Protein AF-0000000066665204 (afdb_homodimer)

Nearest PDB structures (foldseek):
  3i0y-assembly1_B  TM=7.861E-01  e=2.757E-07  Xanthomonas campestris pv. campestris
  3f7x-assembly1_A-2  TM=7.091E-01  e=5.566E-07  Pseudomonas putida KT2440
  3f8h-assembly1_B  TM=7.539E-01  e=1.866E-05  Ruegeria sp. TM1040
  3ef8-assembly1_A  TM=5.534E-01  e=2.409E-05  Novosphingobium aromaticivorans DSM 12444
  5kvb-assembly1_A  TM=6.487E-01  e=7.108E-04  Novosphingobium barchaimii LL02

Solvent-accessible surface area (backbone atoms only — not comparable to full-atom values): 15604 Å² total; per-residue (Å²): 128,83,74,77,71,82,86,66,73,70,50,72,66,54,52,48,52,52,51,47,40,41,72,53,72,50,63,88,56,38,71,73,43,30,28,76,78,16,42,35,45,37,86,40,92,85,67,42,67,26,70,74,34,48,18,38,67,39,43,51,53,51,50,50,57,62,48,64,37,29,78,38,64,44,67,44,82,72,43,70,80,44,46,45,98,44,36,43,30,38,28,34,39,36,41,33,26,32,53,42,86,52,84,66,45,67,48,58,60,66,40,76,47,65,41,42,31,38,40,41,32,34,48,54,95,75,13,40,32,32,38,38,48,24,34,37,52,45,55,46,34,42,70,30,41,22,69,74,128,83,74,77,71,82,87,66,72,70,49,71,65,54,51,48,52,51,52,47,39,41,73,54,72,50,62,88,56,40,70,74,43,30,28,77,77,17,42,36,44,37,84,40,91,85,68,42,68,25,71,76,33,48,18,38,67,39,44,50,52,51,48,49,57,62,48,64,37,29,78,39,65,45,68,44,82,73,44,70,78,44,46,45,96,45,36,43,29,37,29,35,38,37,42,33,26,33,51,41,85,54,85,65,45,66,49,57,59,66,40,75,48,67,42,42,29,38,39,42,31,34,48,53,94,75,13,39,34,35,38,39,46,24,35,36,52,45,55,46,33,44,70,31,40,20,68,74

Structure (mmCIF, N/CA/C/O backbone):
data_AF-0000000066665204-model_v1
#
loop_
_entity.id
_entity.type
_entity.pdbx_description
1 polymer 'Ester cyclase'
#
loop_
_atom_site.group_PDB
_atom_site.id
_atom_site.type_symbol
_atom_site.label_atom_id
_atom_site.label_alt_id
_atom_site.label_comp_id
_atom_site.label_asym_id
_atom_site.label_entity_id
_atom_site.label_seq_id
_atom_site.pdbx_PDB_ins_code
_atom_site.Cartn_x
_atom_site.Cartn_y
_atom_site.Cartn_z
_atom_site.occupancy
_atom_site.B_iso_or_equiv
_atom_site.auth_seq_id
_atom_site.auth_comp_id
_atom_site.auth_asym_id
_atom_site.auth_atom_id
_atom_site.pdbx_PDB_model_num
ATOM 1 N N . MET A 1 1 ? 39.281 -24.844 -18.891 1 35.19 1 MET A N 1
ATOM 2 C CA . MET A 1 1 ? 38.219 -24.969 -17.891 1 35.19 1 MET A CA 1
ATOM 3 C C . MET A 1 1 ? 37.594 -23.625 -17.594 1 35.19 1 MET A C 1
ATOM 5 O O . MET A 1 1 ? 38.25 -22.672 -17.234 1 35.19 1 MET A O 1
ATOM 9 N N . GLU A 1 2 ? 36.594 -23.141 -18.281 1 38.41 2 GLU A N 1
ATOM 10 C CA . GLU A 1 2 ? 35.969 -21.812 -18.141 1 38.41 2 GLU A CA 1
ATOM 11 C C . GLU A 1 2 ? 35.656 -21.516 -16.688 1 38.41 2 GLU A C 1
ATOM 13 O O . GLU A 1 2 ? 35.094 -22.344 -15.977 1 38.41 2 GLU A O 1
ATOM 18 N N . GLN A 1 3 ? 36.5 -20.859 -15.852 1 39.78 3 GLN A N 1
ATOM 19 C CA . GLN A 1 3 ? 36.219 -20.422 -14.492 1 39.78 3 GLN A CA 1
ATOM 20 C C . GLN A 1 3 ? 34.75 -20.047 -14.344 1 39.78 3 GLN A C 1
ATOM 22 O O . GLN A 1 3 ? 34.188 -19.297 -15.156 1 39.78 3 GLN A O 1
ATOM 27 N N . ARG A 1 4 ? 33.812 -20.984 -13.875 1 42.81 4 ARG A N 1
ATOM 28 C CA . ARG A 1 4 ? 32.469 -20.625 -13.43 1 42.81 4 ARG A CA 1
ATOM 29 C C . ARG A 1 4 ? 32.438 -19.203 -12.891 1 42.81 4 ARG A C 1
ATOM 31 O O . ARG A 1 4 ? 33.219 -18.844 -12.023 1 42.81 4 ARG A O 1
ATOM 38 N N . THR A 1 5 ? 32.281 -18.25 -13.617 1 44.72 5 THR A N 1
ATOM 39 C CA . THR A 1 5 ? 32.062 -16.828 -13.312 1 44.72 5 THR A CA 1
ATOM 40 C C . THR A 1 5 ? 31.5 -16.656 -11.906 1 44.72 5 THR A C 1
ATOM 42 O O . THR A 1 5 ? 30.641 -17.422 -11.484 1 44.72 5 THR A O 1
ATOM 45 N N . LEU A 1 6 ? 32.188 -16.172 -10.82 1 46.16 6 LEU A N 1
ATOM 46 C CA . LEU A 1 6 ? 31.891 -15.758 -9.453 1 46.16 6 LEU A CA 1
ATOM 47 C C . LEU A 1 6 ? 30.391 -15.5 -9.273 1 46.16 6 LEU A C 1
ATOM 49 O O . LEU A 1 6 ? 29.766 -14.828 -10.102 1 46.16 6 LEU A O 1
ATOM 53 N N . ASP A 1 7 ? 29.5 -16.453 -8.75 1 56.38 7 ASP A N 1
ATOM 54 C CA . ASP A 1 7 ? 28.125 -16.594 -8.273 1 56.38 7 ASP A CA 1
ATOM 55 C C . ASP A 1 7 ? 27.609 -15.297 -7.664 1 56.38 7 ASP A C 1
ATOM 57 O O . ASP A 1 7 ? 27.797 -15.055 -6.469 1 56.38 7 ASP A O 1
ATOM 61 N N . THR A 1 8 ? 27.781 -14.07 -8.172 1 75.69 8 THR A N 1
ATOM 62 C CA . THR A 1 8 ? 27.438 -12.742 -7.676 1 75.69 8 THR A CA 1
ATOM 63 C C . THR A 1 8 ? 25.984 -12.688 -7.234 1 75.69 8 THR A C 1
ATOM 65 O O . THR A 1 8 ? 25.109 -13.258 -7.887 1 75.69 8 THR A O 1
ATOM 68 N N . ALA A 1 9 ? 25.828 -12.273 -5.957 1 86.69 9 ALA A N 1
ATOM 69 C CA . ALA A 1 9 ? 24.484 -12.039 -5.426 1 86.69 9 ALA A CA 1
ATOM 70 C C . ALA A 1 9 ? 23.609 -11.312 -6.441 1 86.69 9 ALA A C 1
ATOM 72 O O . ALA A 1 9 ? 24.094 -10.461 -7.191 1 86.69 9 ALA A O 1
ATOM 73 N N . PRO A 1 10 ? 22.438 -11.836 -6.652 1 92.81 10 PRO A N 1
ATOM 74 C CA . PRO A 1 10 ? 21.547 -11.141 -7.582 1 92.81 10 PRO A CA 1
ATOM 75 C C . PRO A 1 10 ? 21.422 -9.648 -7.281 1 92.81 10 PRO A C 1
ATOM 77 O O . PRO A 1 10 ? 21.438 -9.242 -6.117 1 92.81 10 PRO A O 1
ATOM 80 N N . THR A 1 11 ? 21.359 -8.852 -8.32 1 94.94 11 THR A N 1
ATOM 81 C CA . THR A 1 11 ? 21.078 -7.426 -8.188 1 94.94 11 THR A CA 1
ATOM 82 C C . THR A 1 11 ? 19.625 -7.199 -7.762 1 94.94 11 THR A C 1
ATOM 84 O O . THR A 1 11 ? 18.781 -8.094 -7.902 1 94.94 11 THR A O 1
ATOM 87 N N . PRO A 1 12 ? 19.297 -6.043 -7.227 1 95.25 12 PRO A N 1
ATOM 88 C CA . PRO A 1 12 ? 17.906 -5.734 -6.914 1 95.25 12 PRO A CA 1
ATOM 89 C C . PRO A 1 12 ? 16.984 -5.887 -8.117 1 95.25 12 PRO A C 1
ATOM 91 O O . PRO A 1 12 ? 15.852 -6.379 -7.984 1 95.25 12 PRO A O 1
ATOM 94 N N . GLN A 1 13 ? 17.469 -5.48 -9.266 1 97.12 13 GLN A N 1
ATOM 95 C CA . GLN A 1 13 ? 16.641 -5.609 -10.461 1 97.12 13 GLN A CA 1
ATOM 96 C C . GLN A 1 13 ? 16.344 -7.074 -10.773 1 97.12 13 GLN A C 1
ATOM 98 O O . GLN A 1 13 ? 15.234 -7.422 -11.18 1 97.12 13 GLN A O 1
ATOM 103 N N . GLN A 1 14 ? 17.344 -7.891 -10.617 1 96.88 14 GLN A N 1
ATOM 104 C CA . GLN A 1 14 ? 17.141 -9.312 -10.867 1 96.88 14 GLN A CA 1
ATOM 105 C C . GLN A 1 14 ? 16.141 -9.914 -9.883 1 96.88 14 GLN A C 1
ATOM 107 O O . GLN A 1 14 ? 15.32 -10.75 -10.25 1 96.88 14 GLN A O 1
ATOM 112 N N . LEU A 1 15 ? 16.25 -9.531 -8.602 1 97.62 15 LEU A N 1
ATOM 113 C CA . LEU A 1 15 ? 15.289 -9.977 -7.602 1 97.62 15 LEU A CA 1
ATOM 114 C C . LEU A 1 15 ? 13.875 -9.516 -7.965 1 97.62 15 LEU A C 1
ATOM 116 O O . LEU A 1 15 ? 12.922 -10.297 -7.879 1 97.62 15 LEU A O 1
ATOM 120 N N . LEU A 1 16 ? 13.758 -8.266 -8.422 1 98.44 16 LEU A N 1
ATOM 121 C CA . LEU A 1 16 ? 12.461 -7.734 -8.828 1 98.44 16 LEU A CA 1
ATOM 122 C C . LEU A 1 16 ? 11.914 -8.5 -10.031 1 98.44 16 LEU A C 1
ATOM 124 O O . LEU A 1 16 ? 10.727 -8.828 -10.07 1 98.44 16 LEU A O 1
ATOM 128 N N . ASP A 1 17 ? 12.797 -8.75 -10.992 1 98.19 17 ASP A N 1
ATOM 129 C CA . ASP A 1 17 ? 12.367 -9.508 -12.164 1 98.19 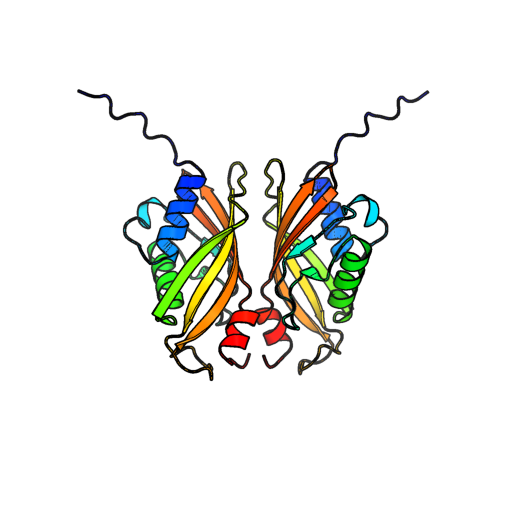17 ASP A CA 1
ATOM 130 C C . ASP A 1 17 ? 11.828 -10.875 -11.766 1 98.19 17 ASP A C 1
ATOM 132 O O . ASP A 1 17 ? 10.805 -11.32 -12.281 1 98.19 17 ASP A O 1
ATOM 136 N N . GLY A 1 18 ? 12.547 -11.547 -10.883 1 98.19 18 GLY A N 1
ATOM 137 C CA . GLY A 1 18 ? 12.07 -12.82 -10.367 1 98.19 18 GLY A CA 1
ATOM 138 C C . GLY A 1 18 ? 10.742 -12.719 -9.648 1 98.19 18 GLY A C 1
ATOM 139 O O . GLY A 1 18 ? 9.867 -13.57 -9.828 1 98.19 18 GLY A O 1
ATOM 140 N N . TRP A 1 19 ? 10.57 -11.711 -8.82 1 98.62 19 TRP A N 1
ATO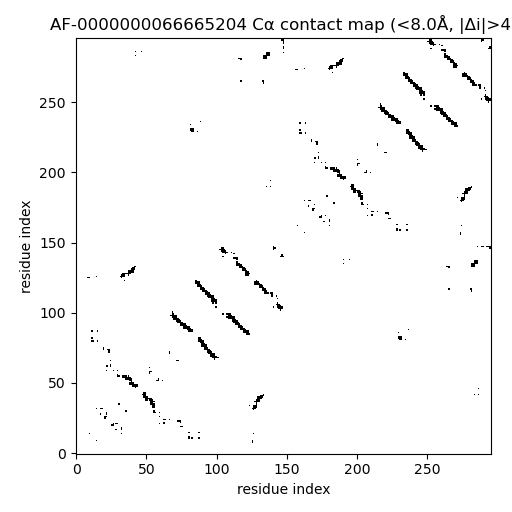M 141 C CA . TRP A 1 19 ? 9.344 -11.469 -8.062 1 98.62 19 TRP A CA 1
ATOM 142 C C . TRP A 1 19 ? 8.156 -11.258 -9 1 98.62 19 TRP A C 1
ATOM 144 O O . TRP A 1 19 ? 7.109 -11.891 -8.836 1 98.62 19 TRP A O 1
ATOM 154 N N . LEU A 1 20 ? 8.32 -10.406 -10.039 1 98.62 20 LEU A N 1
ATOM 155 C CA . LEU A 1 20 ? 7.262 -10.148 -11.008 1 98.62 20 LEU A CA 1
ATOM 156 C C . LEU A 1 20 ? 6.945 -11.398 -11.812 1 98.62 20 LEU A C 1
ATOM 158 O O . LEU A 1 20 ? 5.785 -11.648 -12.148 1 98.62 20 LEU A O 1
ATOM 162 N N . THR A 1 21 ? 7.988 -12.164 -12.133 1 98.38 21 THR A N 1
ATOM 163 C CA . THR A 1 21 ? 7.793 -13.422 -12.844 1 98.38 21 THR A CA 1
ATOM 164 C C . THR A 1 21 ? 6.895 -14.359 -12.047 1 98.38 21 THR A C 1
ATOM 166 O O . THR A 1 21 ? 5.977 -14.969 -12.602 1 98.38 21 THR A O 1
ATOM 169 N N . LEU A 1 22 ? 7.105 -14.445 -10.727 1 98.25 22 LEU A N 1
ATOM 170 C CA . LEU A 1 22 ? 6.262 -15.242 -9.844 1 98.25 22 LEU A CA 1
ATOM 171 C C . LEU A 1 22 ? 4.816 -14.75 -9.883 1 98.25 22 LEU A C 1
ATOM 173 O O . LEU A 1 22 ? 3.895 -15.531 -10.117 1 98.25 22 LEU A O 1
ATOM 177 N N . TRP A 1 23 ? 4.574 -13.477 -9.742 1 98.38 23 TRP A N 1
ATOM 178 C CA . TRP A 1 23 ? 3.236 -12.898 -9.688 1 98.38 23 TRP A CA 1
ATOM 179 C C . TRP A 1 23 ? 2.547 -12.992 -11.047 1 98.38 23 TRP A C 1
ATOM 181 O O . TRP A 1 23 ? 1.317 -12.953 -11.125 1 98.38 23 TRP A O 1
ATOM 191 N N . ASN A 1 24 ? 3.355 -13.133 -12.062 1 98.5 24 ASN A N 1
ATOM 192 C CA . ASN A 1 24 ? 2.771 -13.266 -13.398 1 98.5 24 ASN A CA 1
ATOM 193 C C . ASN A 1 24 ? 2.656 -14.727 -13.82 1 98.5 24 ASN A C 1
ATOM 195 O O . ASN A 1 24 ? 2.467 -15.016 -15 1 98.5 24 ASN A O 1
ATOM 199 N N . GLY A 1 25 ? 2.85 -15.656 -12.891 1 97.56 25 GLY A N 1
ATOM 200 C CA . GLY A 1 25 ? 2.324 -17 -13.062 1 97.56 25 GLY A CA 1
ATOM 201 C C . GLY A 1 25 ? 3.393 -18.016 -13.414 1 97.56 25 GLY A C 1
ATOM 202 O O . GLY A 1 25 ? 3.082 -19.141 -13.805 1 97.56 25 GLY A O 1
ATOM 203 N N . VAL A 1 26 ? 4.652 -17.641 -13.344 1 97.88 26 VAL A N 1
ATOM 204 C CA . VAL A 1 26 ? 5.75 -18.578 -13.57 1 97.88 26 VAL A CA 1
ATOM 205 C C . VAL A 1 26 ? 6.422 -18.922 -12.242 1 97.88 26 VAL A C 1
ATOM 207 O O . VAL A 1 26 ? 7.105 -18.078 -11.648 1 97.88 26 VAL A O 1
ATOM 210 N N . TYR A 1 27 ? 6.309 -20.203 -11.797 1 97.69 27 TYR A N 1
ATOM 211 C CA . TYR A 1 27 ? 6.629 -20.516 -10.406 1 97.69 27 TYR A CA 1
ATOM 212 C C . TYR A 1 27 ? 7.898 -21.359 -10.32 1 97.69 27 TYR A C 1
ATOM 214 O O . TYR A 1 27 ? 8.359 -21.672 -9.219 1 97.69 27 TYR A O 1
ATOM 222 N N . THR A 1 28 ? 8.531 -21.625 -11.414 1 94.75 28 THR A N 1
ATOM 223 C CA . THR A 1 28 ? 9.594 -22.609 -11.523 1 94.75 28 THR A CA 1
ATOM 224 C C . THR A 1 28 ? 10.766 -22.25 -10.617 1 94.75 28 THR A C 1
ATOM 226 O O . THR A 1 28 ? 11.445 -23.125 -10.086 1 94.75 28 THR A O 1
ATOM 229 N N . PHE A 1 29 ? 10.977 -21.016 -10.32 1 93.38 29 PHE A N 1
ATOM 230 C CA . PHE A 1 29 ? 12.172 -20.609 -9.594 1 93.38 29 PHE A CA 1
ATOM 231 C C . PHE A 1 29 ? 11.812 -20.062 -8.219 1 93.38 29 PHE A C 1
ATOM 233 O O . PHE A 1 29 ? 12.609 -19.344 -7.602 1 93.38 29 PHE A O 1
ATOM 240 N N . ALA A 1 30 ? 10.641 -20.391 -7.719 1 97.75 30 ALA A N 1
ATOM 241 C CA . ALA A 1 30 ? 10.188 -19.859 -6.438 1 97.75 30 ALA A CA 1
ATOM 242 C C . ALA A 1 30 ? 11.148 -20.234 -5.316 1 97.75 30 ALA A C 1
ATOM 244 O O . ALA A 1 30 ? 11.492 -19.406 -4.473 1 97.75 30 ALA A O 1
ATOM 245 N N . ASP A 1 31 ? 11.664 -21.453 -5.336 1 96.69 31 ASP A N 1
ATOM 246 C CA . ASP A 1 31 ? 12.531 -21.938 -4.266 1 96.69 31 ASP A CA 1
ATOM 247 C C . ASP A 1 31 ? 13.883 -21.219 -4.293 1 96.69 31 ASP A C 1
ATOM 249 O O . ASP A 1 31 ? 14.547 -21.109 -3.262 1 96.69 31 ASP A O 1
ATOM 253 N N . ASP A 1 32 ? 14.32 -20.766 -5.398 1 96.62 32 ASP A N 1
ATOM 254 C CA . ASP A 1 32 ? 15.578 -20.047 -5.52 1 96.62 32 ASP A CA 1
ATOM 255 C C . ASP A 1 32 ? 15.43 -18.594 -5.07 1 96.62 32 ASP A C 1
ATOM 257 O O . ASP A 1 32 ? 16.406 -17.969 -4.633 1 96.62 32 ASP A O 1
ATOM 261 N N . LEU A 1 33 ? 14.25 -18.078 -5.102 1 98.06 33 LEU A N 1
ATOM 262 C CA . LEU A 1 33 ? 14 -16.672 -4.887 1 98.06 33 LEU A CA 1
ATOM 263 C C . LEU A 1 33 ? 13.523 -16.406 -3.463 1 98.06 33 LEU A C 1
ATOM 265 O O . LEU A 1 33 ? 13.789 -15.344 -2.9 1 98.06 33 LEU A O 1
ATOM 269 N N . ILE A 1 34 ? 12.844 -17.406 -2.881 1 98.38 34 ILE A N 1
ATOM 270 C CA . ILE A 1 34 ? 12.141 -17.219 -1.62 1 98.38 34 ILE A CA 1
ATOM 271 C C . ILE A 1 34 ? 12.82 -18.031 -0.518 1 98.38 34 ILE A C 1
ATOM 273 O O . ILE A 1 34 ? 13.141 -19.203 -0.707 1 98.38 34 ILE A O 1
ATOM 277 N N . ALA A 1 35 ? 13.039 -17.391 0.593 1 98.12 35 ALA A N 1
ATOM 278 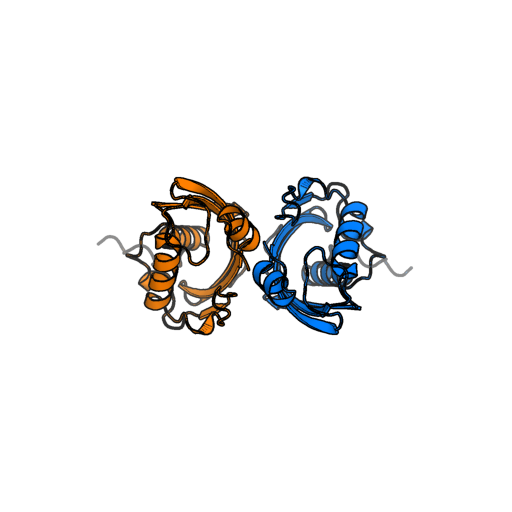C CA . ALA A 1 35 ? 13.641 -18.062 1.746 1 98.12 35 ALA A CA 1
ATOM 279 C C . ALA A 1 35 ? 12.695 -19.094 2.328 1 98.12 35 ALA A C 1
ATOM 281 O O . ALA A 1 35 ? 11.469 -18.922 2.309 1 98.12 35 ALA A O 1
ATOM 282 N N . ALA A 1 36 ? 13.18 -20.078 2.93 1 96.62 36 ALA A N 1
ATOM 283 C CA . ALA A 1 36 ? 12.398 -21.172 3.508 1 96.62 36 ALA A CA 1
ATOM 284 C C . ALA A 1 36 ? 11.547 -20.672 4.676 1 96.62 36 ALA A C 1
ATOM 286 O O . ALA A 1 36 ? 10.453 -21.188 4.914 1 96.62 36 ALA A O 1
ATOM 287 N N . ASP A 1 37 ? 12 -19.656 5.324 1 94.81 37 ASP A N 1
ATOM 288 C CA . ASP A 1 37 ? 11.281 -19.125 6.48 1 94.81 37 ASP A CA 1
ATOM 289 C C . ASP A 1 37 ? 10.523 -17.844 6.117 1 94.81 37 ASP A C 1
ATOM 291 O O . ASP A 1 37 ? 10.242 -17.016 6.984 1 94.81 37 ASP A O 1
ATOM 295 N N . PHE A 1 38 ? 10.273 -17.703 4.895 1 97.19 38 PHE A N 1
ATOM 296 C CA . PHE A 1 38 ? 9.539 -16.578 4.348 1 97.19 38 PHE A CA 1
ATOM 297 C C . PHE A 1 38 ? 8.258 -16.328 5.133 1 97.19 38 PHE A C 1
ATOM 299 O O . PHE A 1 38 ? 7.555 -17.281 5.492 1 97.19 38 PHE A O 1
ATOM 306 N N . ARG A 1 39 ? 7.949 -14.914 5.305 1 95.69 39 ARG A N 1
ATOM 307 C CA . ARG A 1 39 ? 6.727 -14.484 5.973 1 95.69 39 ARG A CA 1
ATOM 308 C C . ARG A 1 39 ? 6.02 -13.398 5.176 1 95.69 39 ARG A C 1
ATOM 310 O O . ARG A 1 39 ? 6.668 -12.516 4.602 1 95.69 39 ARG A O 1
ATOM 317 N N . LEU A 1 40 ? 4.727 -13.469 5.195 1 95.88 40 LEU A N 1
ATOM 318 C CA . LEU A 1 40 ? 3.871 -12.484 4.535 1 95.88 40 LEU A CA 1
ATOM 319 C C . LEU A 1 40 ? 3.113 -11.648 5.562 1 95.88 40 LEU A C 1
ATOM 321 O O . LEU A 1 40 ? 2.604 -12.188 6.551 1 95.88 40 LEU A O 1
ATOM 325 N N . HIS A 1 41 ? 3.098 -10.375 5.391 1 95.31 41 HIS A N 1
ATOM 326 C CA . HIS A 1 41 ? 2.264 -9.422 6.117 1 95.31 41 HIS A CA 1
ATOM 327 C C . HIS A 1 41 ? 1.272 -8.734 5.184 1 95.31 41 HIS A C 1
ATOM 329 O O . HIS A 1 41 ? 1.641 -7.812 4.453 1 95.31 41 HIS A O 1
ATOM 335 N N . ALA A 1 42 ? 0.063 -9.164 5.215 1 93 42 ALA A N 1
ATOM 336 C CA . ALA A 1 42 ? -1.013 -8.641 4.375 1 93 42 ALA A CA 1
ATOM 337 C C . ALA A 1 42 ? -2.352 -8.695 5.105 1 93 42 ALA A C 1
ATOM 339 O O . ALA A 1 42 ? -2.533 -9.492 6.023 1 93 42 ALA A O 1
ATOM 340 N N . ALA A 1 43 ? -3.197 -7.73 4.75 1 87.94 43 ALA A N 1
ATOM 341 C CA . ALA A 1 43 ? -4.594 -7.852 5.156 1 87.94 43 ALA A CA 1
ATOM 342 C C . ALA A 1 43 ? -5.363 -8.766 4.207 1 87.94 43 ALA A C 1
ATOM 344 O O . ALA A 1 43 ? -5.719 -8.359 3.098 1 87.94 43 ALA A O 1
ATOM 345 N N . MET A 1 44 ? -5.664 -9.898 4.707 1 78.94 44 MET A N 1
ATOM 346 C CA . MET A 1 44 ? -6.336 -10.883 3.869 1 78.94 44 MET A CA 1
ATOM 347 C C . MET A 1 44 ? -7.836 -10.625 3.812 1 78.94 44 MET A C 1
ATOM 349 O O . MET A 1 44 ? -8.406 -10.062 4.75 1 78.94 44 MET A O 1
ATOM 353 N N . MET A 1 45 ? -8.406 -11.031 2.742 1 71.75 45 MET A N 1
ATOM 354 C CA . MET A 1 45 ? -9.836 -10.797 2.525 1 71.75 45 MET A CA 1
ATOM 355 C C . MET A 1 45 ? -10.672 -11.531 3.564 1 71.75 45 MET A C 1
ATOM 357 O O . MET A 1 45 ? -11.766 -11.086 3.918 1 71.75 45 MET A O 1
ATOM 361 N N . ASP A 1 46 ? -10.156 -12.539 3.93 1 65.19 46 ASP A N 1
ATOM 362 C CA . ASP A 1 46 ? -10.93 -13.32 4.895 1 65.19 46 ASP A CA 1
ATOM 363 C C . ASP A 1 46 ? -10.633 -12.867 6.324 1 65.19 46 ASP A C 1
ATOM 365 O O . ASP A 1 46 ? -11.07 -13.508 7.285 1 65.19 46 ASP A O 1
ATOM 369 N N . GLY A 1 47 ? -9.883 -11.727 6.398 1 66.56 47 GLY A N 1
ATOM 370 C CA . GLY A 1 47 ? -9.594 -11.133 7.699 1 66.56 47 GLY A CA 1
ATOM 371 C C . GLY A 1 47 ? -8.43 -11.797 8.406 1 66.56 47 GLY A C 1
ATOM 372 O O . GLY A 1 47 ? -8.023 -11.359 9.484 1 66.56 47 GLY A O 1
ATOM 373 N N . SER A 1 48 ? -7.938 -12.789 7.816 1 65.56 48 SER A N 1
ATOM 374 C CA . SER A 1 48 ? -6.82 -13.469 8.461 1 65.56 48 SER A CA 1
ATOM 375 C C . SER A 1 48 ? -5.52 -12.703 8.273 1 65.56 48 SER A C 1
ATOM 377 O O . SER A 1 48 ? -5.43 -11.82 7.41 1 65.56 48 SER A O 1
ATOM 379 N N . ALA A 1 49 ? -4.711 -12.898 9.336 1 65.38 49 ALA A N 1
ATOM 380 C CA . ALA A 1 49 ? -3.357 -12.375 9.188 1 65.38 49 ALA A CA 1
ATOM 381 C C . ALA A 1 49 ? -2.566 -13.172 8.156 1 65.38 49 ALA A C 1
ATOM 383 O O . ALA A 1 49 ? -2.842 -14.352 7.93 1 65.38 49 ALA A O 1
ATOM 384 N N . GLY A 1 50 ? -1.708 -12.469 7.402 1 69.69 50 GLY A N 1
ATOM 385 C CA . GLY A 1 50 ? -0.841 -13.078 6.41 1 69.69 50 GLY A CA 1
ATOM 386 C C . GLY A 1 50 ? 0.048 -14.172 6.98 1 69.69 50 GLY A C 1
ATOM 387 O O . GLY A 1 50 ? 0.75 -14.859 6.238 1 69.69 50 GLY A O 1
ATOM 388 N N . ASP A 1 51 ? -0.021 -14.438 8.242 1 69.12 51 ASP A N 1
ATOM 389 C CA . ASP A 1 51 ? 0.894 -15.352 8.922 1 69.12 51 ASP A CA 1
ATOM 390 C C . ASP A 1 51 ? 0.735 -16.781 8.398 1 69.12 51 ASP A C 1
ATOM 392 O O . ASP A 1 51 ? 1.635 -17.609 8.555 1 69.12 51 ASP A O 1
ATOM 396 N N . ALA A 1 52 ? -0.251 -16.938 7.766 1 73.12 52 ALA A N 1
ATOM 397 C CA . ALA A 1 52 ? -0.477 -18.297 7.273 1 73.12 52 ALA A CA 1
ATOM 398 C C . ALA A 1 52 ? 0.367 -18.578 6.031 1 73.12 52 ALA A C 1
ATOM 400 O O . ALA A 1 52 ? 0.637 -19.734 5.707 1 73.12 52 ALA A O 1
ATOM 401 N N . VAL A 1 53 ? 0.777 -17.625 5.395 1 87.44 53 VAL A N 1
ATOM 402 C CA . VAL A 1 53 ? 1.604 -17.812 4.207 1 87.44 53 VAL A CA 1
ATOM 403 C C . VAL A 1 53 ? 3.076 -17.875 4.609 1 87.44 53 VAL A C 1
ATOM 405 O O . VAL A 1 53 ? 3.709 -16.844 4.836 1 87.44 53 VAL A O 1
ATOM 408 N N . ARG A 1 54 ? 3.535 -19.141 4.684 1 91.69 54 ARG A N 1
ATOM 409 C CA . ARG A 1 54 ? 4.914 -19.359 5.105 1 91.69 54 ARG A CA 1
ATOM 410 C C . ARG A 1 54 ? 5.672 -20.188 4.07 1 91.69 54 ARG A C 1
ATOM 412 O O . ARG A 1 54 ? 5.211 -21.266 3.666 1 91.69 54 ARG A O 1
ATOM 419 N N . GLY A 1 55 ? 6.766 -19.656 3.631 1 95.06 55 GLY A N 1
ATOM 420 C CA . GLY A 1 55 ? 7.629 -20.359 2.699 1 95.06 55 GLY A CA 1
ATOM 421 C C . GLY A 1 55 ? 7.188 -20.219 1.254 1 95.06 55 GLY A C 1
ATOM 422 O O . GLY A 1 55 ? 6.148 -19.625 0.972 1 95.06 55 GLY A O 1
ATOM 423 N N . PRO A 1 56 ? 8.078 -20.797 0.359 1 96.88 56 PRO A N 1
ATOM 424 C CA . PRO A 1 56 ? 7.84 -20.594 -1.072 1 96.88 56 PRO A CA 1
ATOM 425 C C . PRO A 1 56 ? 6.562 -21.266 -1.563 1 96.88 56 PRO A C 1
ATOM 427 O O . PRO A 1 56 ? 5.832 -20.703 -2.375 1 96.88 56 PRO A O 1
ATOM 430 N N . ASP A 1 57 ? 6.258 -22.484 -1.067 1 96 57 ASP A N 1
ATOM 431 C CA . ASP A 1 57 ? 5.086 -23.203 -1.539 1 96 57 ASP A CA 1
ATOM 432 C C . ASP A 1 57 ? 3.799 -22.469 -1.178 1 96 57 ASP A C 1
ATOM 434 O O . ASP A 1 57 ? 2.902 -22.328 -2.012 1 96 57 ASP A O 1
ATOM 438 N N . ALA A 1 58 ? 3.732 -22 0.035 1 95.25 58 ALA A N 1
ATOM 439 C CA . ALA A 1 58 ? 2.543 -21.281 0.485 1 95.25 58 ALA A CA 1
ATOM 440 C C . ALA A 1 58 ? 2.363 -19.984 -0.287 1 95.25 58 ALA A C 1
ATOM 442 O O . ALA A 1 58 ? 1.236 -19.594 -0.598 1 95.25 58 ALA A O 1
ATOM 443 N N . LEU A 1 59 ? 3.48 -19.328 -0.567 1 96.81 59 LEU A N 1
ATOM 444 C CA . LEU A 1 59 ? 3.396 -18.109 -1.366 1 96.81 59 LEU A CA 1
ATOM 445 C C . LEU A 1 59 ? 2.855 -18.406 -2.76 1 96.81 59 LEU A C 1
ATOM 447 O O . LEU A 1 59 ? 1.956 -17.719 -3.244 1 96.81 59 LEU A O 1
ATOM 451 N N . VAL A 1 60 ? 3.369 -19.422 -3.369 1 97 60 VAL A N 1
ATOM 452 C CA . VAL A 1 60 ? 2.943 -19.797 -4.715 1 97 60 VAL A CA 1
ATOM 453 C C . VAL A 1 60 ? 1.452 -20.125 -4.711 1 97 60 VAL A C 1
ATOM 455 O O . VAL A 1 60 ? 0.711 -19.688 -5.59 1 97 60 VAL A O 1
ATOM 458 N N . ASP A 1 61 ? 1.005 -20.859 -3.719 1 95.06 61 ASP A N 1
ATOM 459 C CA . ASP A 1 61 ? -0.411 -21.188 -3.592 1 95.06 61 ASP A CA 1
ATOM 460 C C . ASP A 1 61 ? -1.263 -19.922 -3.482 1 95.06 61 ASP A C 1
ATOM 462 O O . ASP A 1 61 ? -2.326 -19.828 -4.098 1 95.06 61 ASP A O 1
ATOM 466 N N . TRP A 1 62 ? -0.832 -19.016 -2.703 1 93.69 62 TRP A N 1
ATOM 467 C CA . TRP A 1 62 ? -1.564 -17.766 -2.512 1 93.69 62 TRP A CA 1
ATOM 468 C C . TRP A 1 62 ? -1.63 -16.969 -3.809 1 93.69 62 TRP A C 1
ATOM 470 O O . TRP A 1 62 ? -2.697 -16.484 -4.199 1 93.69 62 TRP A O 1
ATOM 480 N N . ILE A 1 63 ? -0.485 -16.859 -4.516 1 96.06 63 ILE A N 1
ATOM 481 C CA . ILE A 1 63 ? -0.44 -16.141 -5.781 1 96.06 63 ILE A CA 1
ATOM 482 C C . ILE A 1 63 ? -1.382 -16.797 -6.785 1 96.06 63 ILE A C 1
ATOM 484 O O . ILE A 1 63 ? -2.143 -16.125 -7.477 1 96.06 63 ILE A O 1
ATOM 488 N N . ASP A 1 64 ? -1.335 -18.062 -6.805 1 94.75 64 ASP A N 1
ATOM 489 C CA . ASP A 1 64 ? -2.184 -18.812 -7.727 1 94.75 64 ASP A CA 1
ATOM 490 C C . ASP A 1 64 ? -3.662 -18.578 -7.426 1 94.75 64 ASP A C 1
ATOM 492 O O . ASP A 1 64 ? -4.465 -18.406 -8.344 1 94.75 64 ASP A O 1
ATOM 496 N N . GLN A 1 65 ? -4.016 -18.578 -6.195 1 91.06 65 GLN A N 1
ATOM 497 C CA . GLN A 1 65 ? -5.395 -18.312 -5.797 1 91.06 65 GLN A CA 1
ATOM 498 C C . GLN A 1 65 ? -5.832 -16.922 -6.234 1 91.06 65 GLN A C 1
ATOM 500 O O . GLN A 1 65 ? -6.957 -16.734 -6.703 1 91.06 65 GLN A O 1
ATOM 505 N N . VAL A 1 66 ? -5.016 -15.961 -6.066 1 91.88 66 VAL A N 1
ATOM 506 C CA . VAL A 1 66 ? -5.316 -14.602 -6.5 1 91.88 66 VAL A CA 1
ATOM 507 C C . VAL A 1 66 ? -5.543 -14.578 -8.008 1 91.88 66 VAL A C 1
ATOM 509 O O . VAL A 1 66 ? -6.523 -14.008 -8.484 1 91.88 66 VAL A O 1
ATOM 512 N N . ARG A 1 67 ? -4.695 -15.227 -8.727 1 95.75 67 ARG A N 1
ATOM 513 C CA . ARG A 1 67 ? -4.723 -15.156 -10.188 1 95.75 67 ARG A CA 1
ATOM 514 C C . ARG A 1 67 ? -5.902 -15.945 -10.75 1 95.75 67 ARG A C 1
ATOM 516 O O . ARG A 1 67 ? -6.391 -15.641 -11.836 1 95.75 67 ARG A O 1
ATOM 523 N N . LEU A 1 68 ? -6.402 -16.922 -10.031 1 94.38 68 LEU A N 1
ATOM 524 C CA . LEU A 1 68 ? -7.473 -17.797 -10.484 1 94.38 68 LEU A CA 1
ATOM 525 C C . LEU A 1 68 ? -8.742 -17 -10.773 1 94.38 68 LEU A C 1
ATOM 527 O O . LEU A 1 68 ? -9.547 -17.406 -11.625 1 94.38 68 LEU A O 1
ATOM 531 N N . ALA A 1 69 ? -8.922 -15.93 -10.148 1 93.94 69 ALA A N 1
ATOM 532 C CA . ALA A 1 69 ? -10.133 -15.125 -10.305 1 93.94 69 ALA A CA 1
ATOM 533 C C . ALA A 1 69 ? -10.109 -14.359 -11.633 1 93.94 69 ALA A C 1
ATOM 535 O O . ALA A 1 69 ? -11.125 -13.797 -12.047 1 93.94 69 ALA A O 1
ATOM 536 N N . PHE A 1 70 ? -9 -14.438 -12.297 1 97.44 70 PHE A N 1
ATOM 537 C CA . PHE A 1 70 ? -8.82 -13.633 -13.5 1 97.44 70 PHE A CA 1
ATOM 538 C C . PHE A 1 70 ? -8.367 -14.492 -14.672 1 97.44 70 PHE A C 1
ATOM 540 O O . PHE A 1 70 ? -7.555 -15.406 -14.5 1 97.44 70 PHE A O 1
ATOM 547 N N . THR A 1 71 ? -8.867 -14.258 -15.859 1 97.06 71 THR A N 1
ATOM 548 C CA . THR A 1 71 ? -8.445 -14.945 -17.078 1 97.06 71 THR A CA 1
ATOM 549 C C . THR A 1 71 ? -7.141 -14.352 -17.609 1 97.06 71 THR A C 1
ATOM 551 O O . THR A 1 71 ? -6.375 -15.039 -18.281 1 97.06 71 THR A O 1
ATOM 554 N N . GLU A 1 72 ? -7.016 -13.102 -17.328 1 96.88 72 GLU A N 1
ATOM 555 C CA . GLU A 1 72 ? -5.781 -12.352 -17.562 1 96.88 72 GLU A CA 1
ATOM 556 C C . GLU A 1 72 ? -5.445 -11.453 -16.375 1 96.88 72 GLU A C 1
ATOM 558 O O . GLU A 1 72 ? -6.332 -10.828 -15.797 1 96.88 72 GLU A O 1
ATOM 563 N N . LEU A 1 73 ? -4.227 -11.508 -16.078 1 98.31 73 LEU A N 1
ATOM 564 C CA . LEU A 1 73 ? -3.73 -10.625 -15.031 1 98.31 73 LEU A CA 1
ATOM 565 C C . LEU A 1 73 ? -2.234 -10.383 -15.195 1 98.31 73 LEU A C 1
ATOM 567 O O . LEU A 1 73 ? -1.44 -11.32 -15.164 1 98.31 73 LEU A O 1
ATOM 571 N N . VAL A 1 74 ? -1.896 -9.133 -15.406 1 98.81 74 VAL A N 1
ATOM 572 C CA . VAL A 1 74 ? -0.494 -8.789 -15.625 1 98.81 74 VAL A CA 1
ATOM 573 C C . VAL A 1 74 ? -0.06 -7.73 -14.617 1 98.81 74 VAL A C 1
ATOM 575 O O . VAL A 1 74 ? -0.679 -6.672 -14.516 1 98.81 74 VAL A O 1
ATOM 578 N N . PHE A 1 75 ? 0.945 -8.039 -13.891 1 98.75 75 PHE A N 1
ATOM 579 C CA . PHE A 1 75 ? 1.578 -7.094 -12.977 1 98.75 75 PHE A CA 1
ATOM 580 C C . PHE A 1 75 ? 2.77 -6.418 -13.648 1 98.75 75 PHE A C 1
ATOM 582 O O . PHE A 1 75 ? 3.605 -7.086 -14.258 1 98.75 75 PHE A O 1
ATOM 589 N N . SER A 1 76 ? 2.865 -5.121 -13.539 1 98.81 76 SER A N 1
ATOM 590 C CA . SER A 1 76 ? 3.994 -4.34 -14.031 1 98.81 76 SER A CA 1
ATOM 591 C C . SER A 1 76 ? 4.418 -3.279 -13.023 1 98.81 76 SER A C 1
ATOM 593 O O . SER A 1 76 ? 3.656 -2.945 -12.109 1 98.81 76 SER A O 1
ATOM 595 N N . VAL A 1 77 ? 5.621 -2.789 -13.188 1 98.81 77 VAL A N 1
ATOM 596 C CA . VAL A 1 77 ? 6.184 -1.831 -12.242 1 98.81 77 VAL A CA 1
ATOM 597 C C . VAL A 1 77 ? 5.691 -0.425 -12.578 1 98.81 77 VAL A C 1
ATOM 599 O O . VAL A 1 77 ? 5.734 -0.004 -13.734 1 98.81 77 VAL A O 1
ATOM 602 N N . GLU A 1 78 ? 5.195 0.261 -11.594 1 98.44 78 GLU A N 1
ATOM 603 C CA . GLU A 1 78 ? 4.887 1.681 -11.742 1 98.44 78 GLU A CA 1
ATOM 604 C C . GLU A 1 78 ? 5.973 2.551 -11.117 1 98.44 78 GLU A C 1
ATOM 606 O O . GLU A 1 78 ? 6.371 3.566 -11.695 1 98.44 78 GLU A O 1
ATOM 611 N N . VAL A 1 79 ? 6.488 2.189 -9.938 1 98.38 79 VAL A N 1
ATOM 612 C CA . VAL A 1 79 ? 7.566 2.896 -9.25 1 98.38 79 VAL A CA 1
ATOM 613 C C . VAL A 1 79 ? 8.57 1.89 -8.688 1 98.38 79 VAL A C 1
ATOM 615 O O . VAL A 1 79 ? 8.18 0.899 -8.062 1 98.38 79 VAL A O 1
ATOM 618 N N . GLY A 1 80 ? 9.836 2.186 -8.805 1 97.31 80 GLY A N 1
ATOM 619 C CA . GLY A 1 80 ? 10.875 1.347 -8.234 1 97.31 80 GLY A CA 1
ATOM 620 C C . GLY A 1 80 ? 11.648 0.564 -9.281 1 97.31 80 GLY A C 1
ATOM 621 O O . GLY A 1 80 ? 11.523 0.83 -10.477 1 97.31 80 GLY A O 1
ATOM 622 N N . PRO A 1 81 ? 12.453 -0.232 -8.812 1 98.19 81 PRO A N 1
ATOM 623 C CA . PRO A 1 81 ? 12.664 -0.623 -7.414 1 98.19 81 PRO A CA 1
ATOM 624 C C . PRO A 1 81 ? 13.375 0.456 -6.602 1 98.19 81 PRO A C 1
ATOM 626 O O . PRO A 1 81 ? 14.242 1.16 -7.125 1 98.19 81 PRO A O 1
ATOM 629 N N . ILE A 1 82 ? 12.891 0.647 -5.387 1 98.62 82 ILE A N 1
ATOM 630 C CA . ILE A 1 82 ? 13.57 1.418 -4.352 1 98.62 82 ILE A CA 1
ATOM 631 C C . ILE A 1 82 ? 14.281 0.473 -3.387 1 98.62 82 ILE A C 1
ATOM 633 O O . ILE A 1 82 ? 13.656 -0.428 -2.818 1 98.62 82 ILE A O 1
ATOM 637 N N . THR A 1 83 ? 15.578 0.64 -3.234 1 97.75 83 THR A N 1
ATOM 638 C CA . THR A 1 83 ? 16.312 -0.375 -2.484 1 97.75 83 THR A CA 1
ATOM 639 C C . THR A 1 83 ? 17.219 0.271 -1.45 1 97.75 83 THR A C 1
ATOM 641 O O . THR A 1 83 ? 17.797 1.331 -1.7 1 97.75 83 THR A O 1
ATOM 644 N N . ASP A 1 84 ? 17.188 -0.257 -0.247 1 96 84 ASP A N 1
ATOM 645 C CA . ASP A 1 84 ? 18.312 -0.067 0.666 1 96 84 ASP A CA 1
ATOM 646 C C . ASP A 1 84 ? 19.109 -1.363 0.846 1 96 84 ASP A C 1
ATOM 648 O O . ASP A 1 84 ? 19.125 -2.215 -0.045 1 96 84 ASP A O 1
ATOM 652 N N . ARG A 1 85 ? 19.891 -1.53 1.852 1 91.44 85 ARG A N 1
ATOM 653 C CA . ARG A 1 85 ? 20.766 -2.68 2.002 1 91.44 85 ARG A CA 1
ATOM 654 C C . ARG A 1 85 ? 19.969 -3.975 2.113 1 91.44 85 ARG A C 1
ATOM 656 O O . ARG A 1 85 ? 20.344 -4.988 1.51 1 91.44 85 ARG A O 1
ATOM 663 N N . ASP A 1 86 ? 18.766 -3.836 2.744 1 96.44 86 ASP A N 1
ATOM 664 C CA . ASP A 1 86 ? 18.109 -5.09 3.086 1 96.44 86 ASP A CA 1
ATOM 665 C C . ASP A 1 86 ? 16.672 -5.113 2.557 1 96.44 86 ASP A C 1
ATOM 667 O O . ASP A 1 86 ? 15.906 -6.031 2.855 1 96.44 86 ASP A O 1
ATOM 671 N N . HIS A 1 87 ? 16.328 -4.109 1.806 1 98.62 87 HIS A N 1
ATOM 672 C CA . HIS A 1 87 ? 14.938 -4.059 1.349 1 98.62 87 HIS A CA 1
ATOM 673 C C . HIS A 1 87 ? 14.859 -3.707 -0.133 1 98.62 87 HIS A C 1
ATOM 675 O O . HIS A 1 87 ? 15.734 -3.02 -0.66 1 98.62 87 HIS A O 1
ATOM 681 N N . LEU A 1 88 ? 13.867 -4.234 -0.755 1 98.69 88 LEU A N 1
ATOM 682 C CA . LEU A 1 88 ? 13.414 -3.873 -2.096 1 98.69 88 LEU A CA 1
ATOM 683 C C . LEU A 1 88 ? 11.938 -3.5 -2.094 1 98.69 88 LEU A C 1
ATOM 685 O O . LEU A 1 88 ? 11.109 -4.242 -1.568 1 98.69 88 LEU A O 1
ATOM 689 N N . VAL A 1 89 ? 11.648 -2.316 -2.582 1 98.94 89 VAL A N 1
ATOM 690 C CA . VAL A 1 89 ? 10.273 -1.825 -2.639 1 98.94 89 VAL A CA 1
ATOM 691 C C . VAL A 1 89 ? 9.859 -1.609 -4.09 1 98.94 89 VAL A C 1
ATOM 693 O O . VAL A 1 89 ? 10.641 -1.093 -4.895 1 98.94 89 VAL A O 1
ATOM 696 N N . VAL A 1 90 ? 8.609 -1.981 -4.402 1 98.88 90 VAL A N 1
ATOM 697 C CA . VAL A 1 90 ? 8.062 -1.752 -5.734 1 98.88 90 VAL A CA 1
ATOM 698 C C . VAL A 1 90 ? 6.586 -1.385 -5.633 1 98.88 90 VAL A C 1
ATOM 700 O O . VAL A 1 90 ? 5.852 -1.96 -4.828 1 98.88 90 VAL A O 1
ATOM 703 N N . ARG A 1 91 ? 6.199 -0.395 -6.367 1 98.88 91 ARG A N 1
ATOM 704 C CA . ARG A 1 91 ? 4.785 -0.178 -6.652 1 98.88 91 ARG A CA 1
ATOM 705 C C . ARG A 1 91 ? 4.406 -0.745 -8.016 1 98.88 91 ARG A C 1
ATOM 707 O O . ARG A 1 91 ? 5.09 -0.491 -9.008 1 98.88 91 ARG A O 1
ATOM 714 N N . TRP A 1 92 ? 3.383 -1.472 -7.996 1 98.75 92 TRP A N 1
ATOM 715 C CA . TRP A 1 92 ? 2.941 -2.152 -9.203 1 98.75 92 TRP A CA 1
ATOM 716 C C . TRP A 1 92 ? 1.525 -1.733 -9.586 1 98.75 92 TRP A C 1
ATOM 718 O O . TRP A 1 92 ? 0.796 -1.175 -8.758 1 98.75 92 TRP A O 1
ATOM 728 N N . VAL A 1 93 ? 1.206 -1.92 -10.812 1 98.44 93 VAL A N 1
ATOM 729 C CA . VAL A 1 93 ? -0.151 -1.871 -11.352 1 98.44 93 VAL A CA 1
ATOM 730 C C . VAL A 1 93 ? -0.535 -3.238 -11.914 1 98.44 93 VAL A C 1
ATOM 732 O O . VAL A 1 93 ? 0.275 -3.896 -12.57 1 98.44 93 VAL A O 1
ATOM 735 N N . ALA A 1 9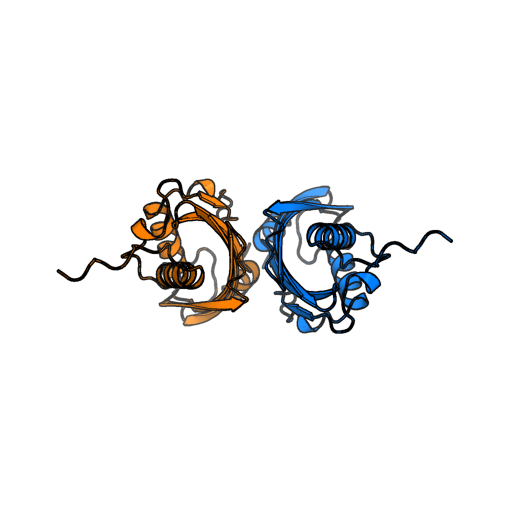4 ? -1.646 -3.701 -11.578 1 98.38 94 ALA A N 1
ATOM 736 C CA . ALA A 1 94 ? -2.217 -4.926 -12.133 1 98.38 94 ALA A CA 1
ATOM 737 C C . ALA A 1 94 ? -3.369 -4.617 -13.078 1 98.38 94 ALA A C 1
ATOM 739 O O . ALA A 1 94 ? -4.25 -3.816 -12.758 1 98.38 94 ALA A O 1
ATOM 740 N N . VAL A 1 95 ? -3.312 -5.16 -14.211 1 98.44 95 VAL A N 1
ATOM 741 C CA . VAL A 1 95 ? -4.363 -5.047 -15.219 1 98.44 95 VAL A CA 1
ATOM 742 C C . VAL A 1 95 ? -4.805 -6.441 -15.664 1 98.44 95 VAL A C 1
ATOM 744 O O . VAL A 1 95 ? -3.967 -7.316 -15.898 1 98.44 95 VAL A O 1
ATOM 747 N N . GLY A 1 96 ? -6.094 -6.598 -15.742 1 98.31 96 GLY A N 1
ATOM 748 C CA . GLY A 1 96 ? -6.555 -7.922 -16.125 1 98.31 96 GLY A CA 1
ATOM 749 C C . GLY A 1 96 ? -8.039 -7.969 -16.453 1 98.31 96 GLY A C 1
ATOM 750 O O . GLY A 1 96 ? -8.648 -6.934 -16.719 1 98.31 96 GLY A O 1
ATOM 751 N N . THR A 1 97 ? -8.492 -9.18 -16.594 1 98.62 97 THR A N 1
ATOM 752 C CA . THR A 1 97 ? -9.891 -9.461 -16.906 1 98.62 97 THR A CA 1
ATOM 753 C C . THR A 1 97 ? -10.469 -10.461 -15.906 1 98.62 97 THR A C 1
ATOM 755 O O . THR A 1 97 ? -9.898 -11.531 -15.68 1 98.62 97 THR A O 1
ATOM 758 N N . TYR A 1 98 ? -11.586 -10.086 -15.398 1 98.12 98 TYR A N 1
ATOM 759 C CA . TYR A 1 98 ? -12.273 -10.922 -14.422 1 98.12 98 TYR A CA 1
ATOM 760 C C . TYR A 1 98 ? -12.82 -12.188 -15.07 1 98.12 98 TYR A C 1
ATOM 762 O O . TYR A 1 98 ? -13.469 -12.117 -16.125 1 98.12 98 TYR A O 1
ATOM 770 N N . GLY A 1 99 ? -12.516 -13.281 -14.414 1 97.69 99 GLY A N 1
ATOM 771 C CA . GLY A 1 99 ? -12.922 -14.555 -14.992 1 97.69 99 GLY A CA 1
ATOM 772 C C . GLY A 1 99 ? -14.188 -15.109 -14.359 1 97.69 99 GLY A C 1
ATOM 773 O O . GLY A 1 99 ? -14.75 -16.094 -14.852 1 97.69 99 GLY A O 1
ATOM 774 N N . GLY A 1 100 ? -14.625 -14.477 -13.195 1 94.38 100 GLY A N 1
ATOM 775 C CA . GLY A 1 100 ? -15.766 -15 -12.461 1 94.38 100 GLY A CA 1
ATOM 776 C C . GLY A 1 100 ? -15.375 -15.75 -11.203 1 94.38 100 GLY A C 1
ATOM 777 O O . GLY A 1 100 ? -14.195 -16 -10.969 1 94.38 100 GLY A O 1
ATOM 778 N N . GLY A 1 101 ? -16.359 -15.891 -10.289 1 91.62 101 GLY A N 1
ATOM 779 C CA . GLY A 1 101 ? -16.172 -16.812 -9.18 1 91.62 101 GLY A CA 1
ATOM 780 C C . GLY A 1 101 ? -15.711 -16.125 -7.906 1 91.62 101 GLY A C 1
ATOM 781 O O . GLY A 1 101 ? -15.602 -16.766 -6.855 1 91.62 101 GLY A O 1
ATOM 782 N N . PHE A 1 102 ? -15.383 -14.852 -7.996 1 90.12 102 PHE A N 1
ATOM 783 C CA . PHE A 1 102 ? -15.023 -14.148 -6.773 1 90.12 102 PHE A CA 1
ATOM 784 C C . PHE A 1 102 ? -16.219 -14.047 -5.836 1 90.12 102 PHE A C 1
ATOM 786 O O . PHE A 1 102 ? -17.297 -13.586 -6.238 1 90.12 102 PHE A O 1
ATOM 793 N N . PRO A 1 103 ? -16.016 -14.469 -4.621 1 86.12 103 PRO A N 1
ATOM 794 C CA . PRO A 1 103 ? -17.156 -14.508 -3.715 1 86.12 103 PRO A CA 1
ATOM 795 C C . PRO A 1 103 ? -17.828 -13.141 -3.568 1 86.12 103 PRO A C 1
ATOM 797 O O . PRO A 1 103 ? -17.156 -12.141 -3.297 1 86.12 103 PRO A O 1
ATOM 800 N N . GLY A 1 104 ? -19.156 -13.102 -3.811 1 88.44 104 GLY A N 1
ATOM 801 C CA . GLY A 1 104 ? -19.938 -11.891 -3.58 1 88.44 104 GLY A CA 1
ATOM 802 C C . GLY A 1 104 ? -19.906 -10.938 -4.758 1 88.44 104 GLY A C 1
ATOM 803 O O . GLY A 1 104 ? -20.594 -9.914 -4.742 1 88.44 104 GLY A O 1
ATOM 804 N N . ALA A 1 105 ? -19.172 -11.297 -5.754 1 93.94 105 ALA A N 1
ATOM 805 C CA . ALA A 1 105 ? -19.078 -10.398 -6.902 1 93.94 105 ALA A CA 1
ATOM 806 C C . ALA A 1 105 ? -20.359 -10.43 -7.734 1 93.94 105 ALA A C 1
ATOM 808 O O . ALA A 1 105 ? -20.938 -11.492 -7.945 1 93.94 105 ALA A O 1
ATOM 809 N N . THR A 1 106 ? -20.734 -9.281 -8.195 1 95.81 106 THR A N 1
ATOM 810 C CA . THR A 1 106 ? -21.906 -9.18 -9.07 1 95.81 106 THR A CA 1
ATOM 811 C C . THR A 1 106 ? -21.484 -8.836 -10.492 1 95.81 106 THR A C 1
ATOM 813 O O . THR A 1 106 ? -22.281 -8.961 -11.43 1 95.81 106 THR A O 1
ATOM 816 N N . ALA A 1 107 ? -20.25 -8.352 -10.664 1 96.94 107 ALA A N 1
ATOM 817 C CA . ALA A 1 107 ? -19.75 -8.055 -12 1 96.94 107 ALA A CA 1
ATOM 818 C C . ALA A 1 107 ? -19.672 -9.32 -12.852 1 96.94 107 ALA A C 1
ATOM 820 O O . ALA A 1 107 ? -19.312 -10.391 -12.352 1 96.94 107 ALA A O 1
ATOM 821 N N . PRO A 1 108 ? -19.969 -9.242 -14.102 1 97.44 108 PRO A N 1
ATOM 822 C CA . PRO A 1 108 ? -19.859 -10.406 -14.977 1 97.44 108 PRO A CA 1
ATOM 823 C C . PRO A 1 108 ? -18.406 -10.742 -15.344 1 97.44 108 PRO A C 1
ATOM 825 O O . PRO A 1 108 ? -17.547 -9.867 -15.312 1 97.44 108 PRO A O 1
ATOM 828 N N . ALA A 1 109 ? -18.266 -12.023 -15.664 1 97.5 109 ALA A N 1
ATOM 829 C CA . ALA A 1 109 ? -17 -12.391 -16.297 1 97.5 109 ALA A CA 1
ATOM 830 C C . ALA A 1 109 ? -16.719 -11.523 -17.516 1 97.5 109 ALA A C 1
ATOM 832 O O . ALA A 1 109 ? -17.656 -11.156 -18.25 1 97.5 109 ALA A O 1
ATOM 833 N N . GLY A 1 110 ? -15.438 -11.219 -17.656 1 98.31 110 GLY A N 1
ATOM 834 C CA . GLY A 1 110 ? -15.07 -10.352 -18.766 1 98.31 110 GLY A CA 1
ATOM 835 C C . GLY A 1 110 ? -14.844 -8.914 -18.344 1 98.31 110 GLY A C 1
ATOM 836 O O . GLY A 1 110 ? -14.336 -8.109 -19.125 1 98.31 110 GLY A O 1
ATOM 837 N N . THR A 1 111 ? -15.203 -8.578 -17.109 1 98.31 111 THR A N 1
ATOM 838 C CA . THR A 1 111 ? -15.008 -7.23 -16.578 1 98.31 111 THR A CA 1
ATOM 839 C C . THR A 1 111 ? -13.523 -6.887 -16.516 1 98.31 111 THR A C 1
ATOM 841 O O . THR A 1 111 ? -12.719 -7.672 -16 1 98.31 111 THR A O 1
ATOM 844 N N . ALA A 1 112 ? -13.141 -5.688 -17.062 1 98.38 112 ALA A N 1
ATOM 845 C CA . ALA A 1 112 ? -11.766 -5.207 -16.969 1 98.38 112 ALA A CA 1
ATOM 846 C C . ALA A 1 112 ? -11.461 -4.715 -15.555 1 98.38 112 ALA A C 1
ATOM 848 O O . ALA A 1 112 ? -12.297 -4.059 -14.93 1 98.38 112 ALA A O 1
ATOM 849 N N . VAL A 1 113 ? -10.289 -5.062 -15.055 1 97.31 113 VAL A N 1
ATOM 850 C CA . VAL A 1 113 ? -9.883 -4.605 -13.727 1 97.31 113 VAL A CA 1
ATOM 851 C C . VAL A 1 113 ? -8.531 -3.9 -13.82 1 97.31 113 VAL A C 1
ATOM 853 O O . VAL A 1 113 ? -7.734 -4.191 -14.711 1 97.31 113 VAL A O 1
ATOM 856 N N . ARG A 1 114 ? -8.273 -2.967 -12.977 1 96.94 114 ARG A N 1
ATOM 857 C CA . ARG A 1 114 ? -7.016 -2.252 -12.781 1 96.94 114 ARG A CA 1
ATOM 858 C C . ARG A 1 114 ? -6.867 -1.801 -11.328 1 96.94 114 ARG A C 1
ATOM 860 O O . ARG A 1 114 ? -7.762 -1.15 -10.781 1 96.94 114 ARG A O 1
ATOM 867 N N . PHE A 1 115 ? -5.848 -2.131 -10.727 1 96 115 PHE A N 1
ATOM 868 C CA . PHE A 1 115 ? -5.582 -1.702 -9.359 1 96 115 PHE A CA 1
ATOM 869 C C . PHE A 1 115 ? -4.086 -1.687 -9.07 1 96 115 PHE A C 1
ATOM 871 O O . PHE A 1 115 ? -3.295 -2.225 -9.852 1 96 115 PHE A O 1
ATOM 878 N N . THR A 1 116 ? -3.67 -1.045 -7.992 1 97.5 116 THR A N 1
ATOM 879 C CA . THR A 1 116 ? -2.254 -0.877 -7.68 1 97.5 116 THR A CA 1
ATOM 880 C C . THR A 1 116 ? -1.945 -1.399 -6.277 1 97.5 116 THR A C 1
ATOM 882 O O . THR A 1 116 ? -2.857 -1.694 -5.504 1 97.5 116 THR A O 1
ATOM 885 N N . GLY A 1 117 ? -0.719 -1.517 -5.965 1 98.25 117 GLY A N 1
ATOM 886 C CA . GLY A 1 117 ? -0.214 -1.886 -4.652 1 98.25 117 GLY A CA 1
ATOM 887 C C . GLY A 1 117 ? 1.266 -1.596 -4.48 1 98.25 117 GLY A C 1
ATOM 888 O O . GLY A 1 117 ? 1.942 -1.208 -5.434 1 98.25 117 GLY A O 1
ATOM 889 N N . ILE A 1 118 ? 1.717 -1.715 -3.297 1 98.88 118 ILE A N 1
ATOM 890 C CA . ILE A 1 118 ? 3.129 -1.562 -2.967 1 98.88 118 ILE A CA 1
ATOM 891 C C . ILE A 1 118 ? 3.607 -2.773 -2.168 1 98.88 118 ILE A C 1
ATOM 893 O O . ILE A 1 118 ? 2.939 -3.203 -1.223 1 98.88 118 ILE A O 1
ATOM 897 N N . ASP A 1 119 ? 4.719 -3.324 -2.59 1 98.88 119 ASP A N 1
ATOM 898 C CA . ASP A 1 119 ? 5.402 -4.41 -1.895 1 98.88 119 ASP A CA 1
ATOM 899 C C . ASP A 1 119 ? 6.66 -3.906 -1.195 1 98.88 119 ASP A C 1
ATOM 901 O O . ASP A 1 119 ? 7.445 -3.156 -1.779 1 98.88 119 ASP A O 1
ATOM 905 N N . ILE A 1 120 ? 6.836 -4.238 0.033 1 98.88 120 ILE A N 1
ATOM 906 C CA . ILE A 1 120 ? 8.125 -4.184 0.711 1 98.88 120 ILE A CA 1
ATOM 907 C C . ILE A 1 120 ? 8.68 -5.598 0.886 1 98.88 120 ILE A C 1
ATOM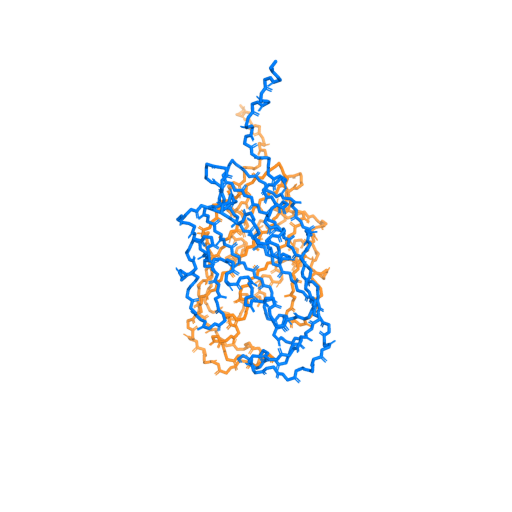 909 O O . ILE A 1 120 ? 8.039 -6.445 1.52 1 98.88 120 ILE A O 1
ATOM 913 N N . LEU A 1 121 ? 9.812 -5.836 0.318 1 98.88 121 LEU A N 1
ATOM 914 C CA . LEU A 1 121 ? 10.477 -7.129 0.408 1 98.88 121 LEU A CA 1
ATOM 915 C C . LEU A 1 121 ? 11.766 -7.023 1.219 1 98.88 121 LEU A C 1
ATOM 917 O O . LEU A 1 121 ? 12.641 -6.215 0.9 1 98.88 121 LEU A O 1
ATOM 921 N N . ARG A 1 122 ? 11.891 -7.762 2.287 1 98.69 122 ARG A N 1
ATOM 922 C CA . ARG A 1 122 ? 13.164 -7.895 2.988 1 98.69 122 ARG A CA 1
ATOM 923 C C . ARG A 1 122 ? 14.016 -9 2.373 1 98.69 122 ARG A C 1
ATOM 925 O O . ARG A 1 122 ? 13.531 -10.102 2.137 1 98.69 122 ARG A O 1
ATOM 932 N N . ILE A 1 123 ? 15.234 -8.664 2.039 1 98.31 123 ILE A N 1
ATOM 933 C CA . ILE A 1 123 ? 16.172 -9.586 1.392 1 98.31 123 ILE A CA 1
ATOM 934 C C . ILE A 1 123 ? 17.172 -10.102 2.414 1 98.31 123 ILE A C 1
ATOM 936 O O . ILE A 1 123 ? 17.766 -9.32 3.164 1 98.31 123 ILE A O 1
ATOM 940 N N . GLU A 1 124 ? 17.328 -11.336 2.555 1 97.25 124 GLU A N 1
ATOM 941 C CA . GLU A 1 124 ? 18.312 -12.016 3.379 1 97.25 124 GLU A CA 1
ATOM 942 C C . GLU A 1 124 ? 18.969 -13.172 2.621 1 97.25 124 GLU A C 1
ATOM 944 O O . GLU A 1 124 ? 18.281 -14.023 2.064 1 97.25 124 GLU A O 1
ATOM 949 N N . ASP A 1 125 ? 20.344 -13.148 2.508 1 95.06 125 ASP A N 1
ATOM 950 C CA . ASP A 1 125 ? 21.109 -14.188 1.812 1 95.06 125 ASP A CA 1
ATOM 951 C C . ASP A 1 125 ? 20.656 -14.32 0.362 1 95.06 125 ASP A C 1
ATOM 953 O O . ASP A 1 125 ? 20.391 -15.43 -0.111 1 95.06 125 ASP A O 1
ATOM 957 N N . ALA A 1 126 ? 20.344 -13.203 -0.194 1 95 126 ALA A N 1
ATOM 958 C CA . ALA A 1 126 ? 20.047 -13.078 -1.618 1 95 126 ALA A CA 1
ATOM 959 C C . ALA A 1 126 ? 18.672 -13.68 -1.946 1 95 126 ALA A C 1
ATOM 961 O O . ALA A 1 126 ? 18.391 -14 -3.104 1 95 126 ALA A O 1
ATOM 962 N N . LYS A 1 127 ? 17.859 -13.883 -0.938 1 97.81 127 LYS A N 1
ATOM 963 C CA . LYS A 1 127 ? 16.484 -14.359 -1.104 1 97.81 127 LYS A CA 1
ATOM 964 C C . LYS A 1 127 ? 15.492 -13.414 -0.435 1 97.81 127 LYS A C 1
ATOM 966 O O . LYS A 1 127 ? 15.867 -12.641 0.455 1 97.81 127 LYS A O 1
ATOM 971 N N . ILE A 1 128 ? 14.258 -13.469 -0.871 1 98.44 128 ILE A N 1
ATOM 972 C CA . ILE A 1 128 ? 13.188 -12.719 -0.217 1 98.44 128 ILE A CA 1
ATOM 973 C C . ILE A 1 128 ? 12.734 -13.461 1.038 1 98.44 128 ILE A C 1
ATOM 975 O O . ILE A 1 128 ? 12.273 -14.602 0.958 1 98.44 128 ILE A O 1
ATOM 979 N N . ALA A 1 129 ? 12.867 -12.797 2.131 1 98.25 129 ALA A N 1
ATOM 980 C CA . ALA A 1 129 ? 12.609 -13.477 3.4 1 98.25 129 ALA A CA 1
ATOM 981 C C . ALA A 1 129 ? 11.312 -12.984 4.027 1 98.25 129 ALA A C 1
ATOM 983 O O . ALA A 1 129 ? 10.703 -13.688 4.84 1 98.25 129 ALA A O 1
ATOM 984 N N . GLU A 1 130 ? 10.922 -11.781 3.721 1 97.94 130 GLU A N 1
ATOM 985 C CA . GLU A 1 130 ? 9.742 -11.156 4.32 1 97.94 130 GLU A CA 1
ATOM 986 C C . GLU A 1 130 ? 9.062 -10.203 3.342 1 97.94 130 GLU A C 1
ATOM 988 O O . GLU A 1 130 ? 9.727 -9.578 2.512 1 97.94 130 GLU A O 1
ATOM 993 N N . TYR A 1 131 ? 7.746 -10.18 3.385 1 97.88 131 TYR A N 1
ATOM 994 C CA . TYR A 1 131 ? 6.934 -9.5 2.387 1 97.88 131 TYR A CA 1
ATOM 995 C C . TYR A 1 131 ? 5.773 -8.758 3.041 1 97.88 131 TYR A C 1
ATOM 997 O O . TYR A 1 131 ? 4.93 -9.367 3.703 1 97.88 131 TYR A O 1
ATOM 1005 N N . TRP A 1 132 ? 5.75 -7.395 3.004 1 97.81 132 TRP A N 1
ATOM 1006 C CA . TRP A 1 132 ? 4.598 -6.562 3.342 1 97.81 132 TRP A CA 1
ATOM 1007 C C . TRP A 1 132 ? 3.914 -6.039 2.082 1 97.81 132 TRP A C 1
ATOM 1009 O O . TRP A 1 132 ? 4.578 -5.543 1.168 1 97.81 132 TRP A O 1
ATOM 1019 N N . VAL A 1 133 ? 2.576 -6.121 2.059 1 97.62 133 VAL A N 1
ATOM 1020 C CA . VAL A 1 133 ? 1.888 -5.602 0.882 1 97.62 133 VAL A CA 1
ATOM 1021 C C . VAL A 1 133 ? 0.631 -4.848 1.31 1 97.62 133 VAL A C 1
ATOM 1023 O O . VAL A 1 133 ? -0.081 -5.277 2.219 1 97.62 133 VAL A O 1
ATOM 1026 N N . ASN A 1 134 ? 0.399 -3.736 0.791 1 97.31 134 ASN A N 1
ATOM 1027 C CA . ASN A 1 134 ? -0.871 -3.02 0.735 1 97.31 134 ASN A CA 1
ATOM 1028 C C . ASN A 1 134 ? -1.307 -2.762 -0.704 1 97.31 134 ASN A C 1
ATOM 1030 O O . ASN A 1 134 ? -0.509 -2.312 -1.527 1 97.31 134 ASN A O 1
ATOM 1034 N N . SER A 1 135 ? -2.521 -3.025 -1.002 1 96.56 135 SER A N 1
ATOM 1035 C CA . SER A 1 135 ? -3.076 -2.822 -2.336 1 96.56 135 SER A CA 1
ATOM 1036 C C . SER A 1 135 ? -4.441 -2.15 -2.271 1 96.56 135 SER A C 1
ATOM 1038 O O . SER A 1 135 ? -5.098 -2.164 -1.227 1 96.56 135 SER A O 1
ATOM 1040 N N . ASP A 1 136 ? -4.848 -1.529 -3.373 1 94.06 136 ASP A N 1
ATOM 1041 C CA . ASP A 1 136 ? -6.152 -0.872 -3.434 1 94.06 136 ASP A CA 1
ATOM 1042 C C . ASP A 1 136 ? -7.27 -1.886 -3.664 1 94.06 136 ASP A C 1
ATOM 1044 O O . ASP A 1 136 ? -8.008 -1.786 -4.645 1 94.06 136 ASP A O 1
ATOM 1048 N N . MET A 1 137 ? -7.438 -2.746 -2.719 1 93 137 MET A N 1
ATOM 1049 C CA . MET A 1 137 ? -8.445 -3.797 -2.828 1 93 137 MET A CA 1
ATOM 1050 C C . MET A 1 137 ? -9.852 -3.199 -2.879 1 93 137 MET A C 1
ATOM 1052 O O . MET A 1 137 ? -10.742 -3.754 -3.521 1 93 137 MET A O 1
ATOM 1056 N N . HIS A 1 138 ? -10.008 -2.072 -2.242 1 91.62 138 HIS A N 1
ATOM 1057 C CA . HIS A 1 138 ? -11.32 -1.435 -2.285 1 91.62 138 HIS A CA 1
ATOM 1058 C C . HIS A 1 138 ? -11.703 -1.062 -3.713 1 91.62 138 HIS A C 1
ATOM 1060 O O . HIS A 1 138 ? -12.883 -1.12 -4.078 1 91.62 138 HIS A O 1
ATOM 1066 N N . VAL A 1 139 ? -10.742 -0.699 -4.527 1 93.19 139 VAL A N 1
ATOM 1067 C CA . VAL A 1 139 ? -10.969 -0.396 -5.938 1 93.19 139 VAL A CA 1
ATOM 1068 C C . VAL A 1 139 ? -11.391 -1.665 -6.676 1 93.19 139 VAL A C 1
ATOM 1070 O O . VAL A 1 139 ? -12.367 -1.657 -7.43 1 93.19 139 VAL A O 1
ATOM 1073 N N . LEU A 1 140 ? -10.617 -2.717 -6.438 1 93.31 140 LEU A N 1
ATOM 1074 C CA . LEU A 1 140 ? -10.93 -3.99 -7.078 1 93.31 140 LEU A CA 1
ATOM 1075 C C . LEU A 1 140 ? -12.32 -4.473 -6.691 1 93.31 140 LEU A C 1
ATOM 1077 O O . LEU A 1 140 ? -13.117 -4.844 -7.555 1 93.31 140 LEU A O 1
ATOM 1081 N N . LEU A 1 141 ? -12.617 -4.438 -5.438 1 92.06 141 LEU A N 1
ATOM 1082 C CA . LEU A 1 141 ? -13.898 -4.922 -4.938 1 92.06 141 LEU A CA 1
ATOM 1083 C C . LEU A 1 141 ? -15.047 -4.082 -5.488 1 92.06 141 LEU A C 1
ATOM 1085 O O . LEU A 1 141 ? -16.094 -4.621 -5.844 1 92.06 141 LEU A O 1
ATOM 1089 N N . ALA A 1 142 ? -14.844 -2.816 -5.562 1 91.62 142 ALA A N 1
ATOM 1090 C CA . ALA A 1 142 ? -15.852 -1.94 -6.148 1 91.62 142 ALA A CA 1
ATOM 1091 C C . ALA A 1 142 ? -16.094 -2.293 -7.613 1 91.62 142 ALA A C 1
ATOM 1093 O O . ALA A 1 142 ? -17.25 -2.375 -8.055 1 91.62 142 ALA A O 1
ATOM 1094 N N . THR A 1 143 ? -15.023 -2.504 -8.359 1 94.19 143 THR A N 1
ATOM 1095 C CA . THR A 1 143 ? -15.109 -2.855 -9.773 1 94.19 143 THR A CA 1
ATOM 1096 C C . THR A 1 143 ? -15.875 -4.168 -9.961 1 94.19 143 THR A C 1
ATOM 1098 O O . THR A 1 143 ? -16.656 -4.312 -10.906 1 94.19 143 THR A O 1
ATOM 1101 N N . LEU A 1 144 ? -15.703 -5.082 -8.977 1 94.38 144 LEU A N 1
ATOM 1102 C CA . LEU A 1 144 ? -16.312 -6.406 -9.078 1 94.38 144 LEU A CA 1
ATOM 1103 C C . LEU A 1 144 ? -17.719 -6.402 -8.484 1 94.38 144 LEU A C 1
ATOM 1105 O O . LEU A 1 144 ? -18.438 -7.395 -8.586 1 94.38 144 LEU A O 1
ATOM 1109 N N . GLY A 1 145 ? -18.094 -5.336 -7.855 1 92.56 145 GLY A N 1
ATOM 1110 C CA . GLY A 1 145 ? -19.406 -5.258 -7.242 1 92.56 145 GLY A CA 1
ATOM 1111 C C . GLY A 1 145 ? -19.547 -6.129 -6.012 1 92.56 145 GLY A C 1
ATOM 1112 O O . GLY A 1 145 ? -20.562 -6.793 -5.828 1 92.56 145 GLY A O 1
ATOM 1113 N N . VAL A 1 146 ? -18.469 -6.203 -5.285 1 88.31 146 VAL A N 1
ATOM 1114 C CA . VAL A 1 146 ? -18.484 -6.98 -4.051 1 88.31 146 VAL A CA 1
ATOM 1115 C C . VAL A 1 146 ? -18.938 -6.094 -2.891 1 88.31 146 VAL A C 1
ATOM 1117 O O . VAL A 1 146 ? -18.469 -4.961 -2.75 1 88.31 146 VAL A O 1
ATOM 1120 N N . ARG A 1 147 ? -19.984 -6.59 -2.16 1 77.31 147 ARG A N 1
ATOM 1121 C CA . ARG A 1 147 ? -20.438 -5.859 -0.979 1 77.31 147 ARG A CA 1
ATOM 1122 C C . ARG A 1 147 ? -19.562 -6.18 0.23 1 77.31 147 ARG A C 1
ATOM 1124 O O . ARG A 1 147 ? -19.25 -7.344 0.485 1 77.31 147 ARG A O 1
ATOM 1131 N N . ILE A 1 148 ? -18.781 -5.207 0.707 1 65.75 148 ILE A N 1
ATOM 1132 C CA . ILE A 1 148 ? -17.969 -5.453 1.895 1 65.75 148 ILE A CA 1
ATOM 1133 C C . ILE A 1 148 ? -18.781 -5.129 3.148 1 65.75 148 ILE A C 1
ATOM 1135 O O . ILE A 1 148 ? -19.625 -4.234 3.131 1 65.75 148 ILE A O 1
ATOM 1139 N N . MET B 1 1 ? 30.297 35.625 17.453 1 35.19 1 MET B N 1
ATOM 1140 C CA . MET B 1 1 ? 29.203 35.406 16.5 1 35.19 1 MET B CA 1
ATOM 1141 C C . MET B 1 1 ? 29.094 33.938 16.125 1 35.19 1 MET B C 1
ATOM 1143 O O . MET B 1 1 ? 30.031 33.344 15.609 1 35.19 1 MET B O 1
ATOM 1147 N N . GLU B 1 2 ? 28.516 33.062 16.844 1 39.09 2 GLU B N 1
ATOM 1148 C CA . GLU B 1 2 ? 28.484 31.609 16.641 1 39.09 2 GLU B CA 1
ATOM 1149 C C . GLU B 1 2 ? 28.047 31.25 15.219 1 39.09 2 GLU B C 1
ATOM 1151 O O . GLU B 1 2 ? 27.125 31.859 14.672 1 39.09 2 GLU B O 1
ATOM 1156 N N . GLN B 1 3 ? 28.969 31 14.211 1 41.59 3 GLN B N 1
ATOM 1157 C CA . GLN B 1 3 ? 28.672 30.531 12.859 1 41.59 3 GLN B CA 1
ATOM 1158 C C . GLN B 1 3 ? 27.422 29.656 12.852 1 41.59 3 GLN B C 1
ATOM 1160 O O . GLN B 1 3 ? 27.297 28.734 13.672 1 41.59 3 GLN B O 1
ATOM 1165 N N . ARG B 1 4 ? 26.188 30.188 12.523 1 43.44 4 ARG B N 1
ATOM 1166 C CA . ARG B 1 4 ? 25.016 29.391 12.203 1 43.44 4 ARG B CA 1
ATOM 1167 C C . ARG B 1 4 ? 25.422 28.047 11.609 1 43.44 4 ARG B C 1
ATOM 1169 O O . ARG B 1 4 ? 26.156 28 10.617 1 43.44 4 ARG B O 1
ATOM 1176 N N . THR B 1 5 ? 25.734 27.078 12.266 1 44.97 5 THR B N 1
ATOM 1177 C CA . THR B 1 5 ? 26 25.688 11.922 1 44.97 5 THR B CA 1
ATOM 1178 C C . THR B 1 5 ? 25.391 25.344 10.57 1 44.97 5 THR B C 1
ATOM 1180 O O . THR B 1 5 ? 24.281 25.75 10.258 1 44.97 5 THR B O 1
ATOM 1183 N N . LEU B 1 6 ? 26.078 25.031 9.414 1 45.91 6 LEU B N 1
ATOM 1184 C CA . LEU B 1 6 ? 25.844 24.547 8.062 1 45.91 6 LEU B CA 1
ATOM 1185 C C . LEU B 1 6 ? 24.484 23.844 7.973 1 45.91 6 LEU B C 1
ATOM 1187 O O . LEU B 1 6 ? 24.141 23.031 8.828 1 45.91 6 LEU B O 1
ATOM 1191 N N . ASP B 1 7 ? 23.328 24.469 7.496 1 56.38 7 ASP B N 1
ATOM 1192 C CA . ASP B 1 7 ? 21.953 24.188 7.086 1 56.38 7 ASP B CA 1
ATOM 1193 C C . ASP B 1 7 ? 21.828 22.781 6.508 1 56.38 7 ASP B C 1
ATOM 1195 O O . ASP B 1 7 ? 22.016 22.578 5.309 1 56.38 7 ASP B O 1
ATOM 1199 N N . THR B 1 8 ? 22.391 21.656 7 1 75.75 8 THR B N 1
ATOM 1200 C CA . THR B 1 8 ? 22.453 20.281 6.52 1 75.75 8 THR B CA 1
ATOM 1201 C C . THR B 1 8 ? 21.062 19.781 6.137 1 75.75 8 THR B C 1
ATOM 1203 O O . THR B 1 8 ? 20.078 20.062 6.828 1 75.75 8 THR B O 1
ATOM 1206 N N . ALA B 1 9 ? 20.984 19.328 4.859 1 86.75 9 ALA B N 1
ATOM 1207 C CA . ALA B 1 9 ? 19.766 18.688 4.383 1 86.75 9 ALA B CA 1
ATOM 1208 C C . ALA B 1 9 ? 19.203 17.719 5.426 1 86.75 9 ALA B C 1
ATOM 1210 O O . ALA B 1 9 ? 19.953 17.062 6.145 1 86.75 9 ALA B O 1
ATOM 1211 N N . PRO B 1 10 ? 17.938 17.859 5.684 1 92.69 10 PRO B N 1
ATOM 1212 C CA . PRO B 1 10 ? 17.328 16.922 6.645 1 92.69 10 PRO B CA 1
ATOM 1213 C C . PRO B 1 10 ? 17.672 15.461 6.336 1 92.69 10 PRO B C 1
ATOM 1215 O O . PRO B 1 10 ? 17.766 15.078 5.168 1 92.69 10 PRO B O 1
ATOM 1218 N N . THR B 1 11 ? 17.891 14.703 7.379 1 94.94 11 THR B N 1
ATOM 1219 C CA . THR B 1 11 ? 18.062 13.258 7.238 1 94.94 11 THR B CA 1
ATOM 1220 C C . THR B 1 11 ? 16.75 12.594 6.867 1 94.94 11 THR B C 1
ATOM 1222 O O . THR B 1 11 ? 15.68 13.18 7.047 1 94.94 11 THR B O 1
ATOM 1225 N N . PRO B 1 12 ? 16.766 11.383 6.332 1 95.31 12 PRO B N 1
ATOM 1226 C CA . PRO B 1 12 ? 15.523 10.656 6.066 1 95.31 12 PRO B CA 1
ATOM 1227 C C . PRO B 1 12 ? 14.641 10.523 7.305 1 95.31 12 PRO B C 1
ATOM 1229 O O . PRO B 1 12 ? 13.414 10.641 7.211 1 95.31 12 PRO B O 1
ATOM 1232 N N . GLN B 1 13 ? 15.273 10.289 8.422 1 97.12 13 GLN B N 1
ATOM 1233 C CA . GLN B 1 13 ? 14.492 10.164 9.648 1 97.12 13 GLN B CA 1
ATOM 1234 C C . GLN B 1 13 ? 13.773 11.477 9.977 1 97.12 13 GLN B C 1
ATOM 1236 O O . GLN B 1 13 ? 12.625 11.461 10.422 1 97.12 13 GLN B O 1
ATOM 1241 N N . GLN B 1 14 ? 14.461 12.555 9.805 1 96.88 14 GLN B N 1
ATOM 1242 C CA . GLN B 1 14 ? 13.836 13.844 10.07 1 96.88 14 GLN B CA 1
ATOM 1243 C C . GLN B 1 14 ? 12.672 14.102 9.117 1 96.88 14 GLN B C 1
ATOM 1245 O O . GLN B 1 14 ? 11.641 14.648 9.523 1 96.88 14 GLN B O 1
ATOM 1250 N N . LEU B 1 15 ? 12.844 13.766 7.84 1 97.62 15 LEU B N 1
ATOM 1251 C CA . LEU B 1 15 ? 11.758 13.883 6.871 1 97.62 15 LEU B CA 1
ATOM 1252 C C . LEU B 1 15 ? 10.57 13.016 7.277 1 97.62 15 LEU B C 1
ATOM 1254 O O . LEU B 1 15 ? 9.422 13.461 7.227 1 97.62 15 LEU B O 1
ATOM 1258 N N . LEU B 1 16 ? 10.867 11.789 7.727 1 98.44 16 LEU B N 1
ATOM 1259 C CA . LEU B 1 16 ? 9.805 10.891 8.172 1 98.44 16 LEU B CA 1
ATOM 1260 C C . LEU B 1 16 ? 9.094 11.453 9.398 1 98.44 16 LEU B C 1
ATOM 1262 O O . LEU B 1 16 ? 7.859 11.398 9.477 1 98.44 16 LEU B O 1
ATOM 1266 N N . ASP B 1 17 ? 9.883 11.961 10.328 1 98.19 17 ASP B N 1
ATOM 1267 C CA . ASP B 1 17 ? 9.281 12.547 11.516 1 98.19 17 ASP B CA 1
ATOM 1268 C C . ASP B 1 17 ? 8.336 13.688 11.148 1 98.19 17 ASP B C 1
ATOM 1270 O O . ASP B 1 17 ? 7.238 13.797 11.703 1 98.19 17 ASP B O 1
ATOM 1274 N N . GLY B 1 18 ? 8.789 14.547 10.242 1 98.19 18 GLY B N 1
ATOM 1275 C CA . GLY B 1 18 ? 7.93 15.609 9.75 1 98.19 18 GLY B CA 1
ATOM 1276 C C . GLY B 1 18 ? 6.672 15.102 9.078 1 98.19 18 GLY B C 1
ATOM 1277 O O . GLY B 1 18 ? 5.582 15.641 9.297 1 98.19 18 GLY B O 1
ATOM 1278 N N . TRP B 1 19 ? 6.777 14.086 8.242 1 98.62 19 TRP B N 1
ATOM 1279 C CA . TRP B 1 19 ? 5.66 13.477 7.527 1 98.62 19 TRP B CA 1
ATOM 1280 C C . TRP B 1 19 ? 4.629 12.922 8.5 1 98.62 19 TRP B C 1
ATOM 1282 O O . TRP B 1 19 ? 3.436 13.203 8.383 1 98.62 19 TRP B O 1
ATOM 1292 N N . LEU B 1 20 ? 5.086 12.156 9.531 1 98.62 20 LEU B N 1
ATOM 1293 C CA . LEU B 1 20 ? 4.188 11.594 10.531 1 98.62 20 LEU B CA 1
ATOM 1294 C C . LEU B 1 20 ? 3.529 12.688 11.359 1 98.62 20 LEU B C 1
ATOM 1296 O O . LEU B 1 20 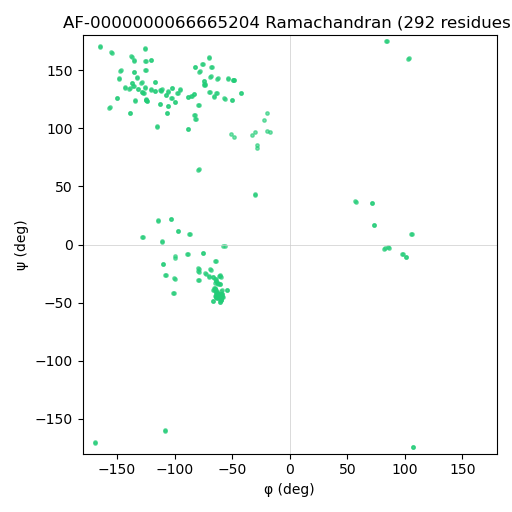? 2.363 12.57 11.742 1 98.62 20 LEU B O 1
ATOM 1300 N N . THR B 1 21 ? 4.305 13.734 11.656 1 98.38 21 THR B N 1
ATOM 1301 C CA . THR B 1 21 ? 3.756 14.875 12.383 1 98.38 21 THR B CA 1
ATOM 1302 C C . THR B 1 21 ? 2.582 15.484 11.617 1 98.38 21 THR B C 1
ATOM 1304 O O . THR B 1 21 ? 1.541 15.781 12.211 1 98.38 21 THR B O 1
ATOM 1307 N N . LEU B 1 22 ? 2.705 15.625 10.289 1 98.25 22 LEU B N 1
ATOM 1308 C CA . LEU B 1 22 ? 1.622 16.109 9.445 1 98.25 22 LEU B CA 1
ATOM 1309 C C . LEU B 1 22 ? 0.404 15.203 9.531 1 98.25 22 LEU B C 1
ATOM 1311 O O . LEU B 1 22 ? -0.706 15.664 9.805 1 98.25 22 LEU B O 1
ATOM 1315 N N . TRP B 1 23 ? 0.558 13.914 9.383 1 98.38 23 TRP B N 1
ATOM 1316 C CA . TRP B 1 23 ? -0.539 12.953 9.375 1 98.38 23 TRP B CA 1
ATOM 1317 C C . TRP B 1 23 ? -1.175 12.844 10.758 1 98.38 23 TRP B C 1
ATOM 1319 O O . TRP B 1 23 ? -2.326 12.422 10.883 1 98.38 23 TRP B O 1
ATOM 1329 N N . ASN B 1 24 ? -0.416 13.227 11.75 1 98.5 24 ASN B N 1
ATOM 1330 C CA . ASN B 1 24 ? -0.961 13.172 13.102 1 98.5 24 ASN B CA 1
ATOM 1331 C C . ASN B 1 24 ? -1.506 14.531 13.539 1 98.5 24 ASN B C 1
ATOM 1333 O O . ASN B 1 24 ? -1.737 14.758 14.727 1 98.5 24 ASN B O 1
ATOM 1337 N N . GLY B 1 25 ? -1.631 15.469 12.625 1 97.56 25 GLY B N 1
ATOM 1338 C CA . GLY B 1 25 ? -2.539 16.594 12.828 1 97.56 25 GLY B CA 1
ATOM 1339 C C . GLY B 1 25 ? -1.825 17.891 13.141 1 97.56 25 GLY B C 1
ATOM 1340 O O . GLY B 1 25 ? -2.455 18.875 13.547 1 97.56 25 GLY B O 1
ATOM 1341 N N . VAL B 1 26 ? -0.514 17.922 13.016 1 97.88 26 VAL B N 1
ATOM 1342 C CA . VAL B 1 26 ? 0.247 19.156 13.203 1 97.88 26 VAL B CA 1
ATOM 1343 C C . VAL B 1 26 ? 0.732 19.688 11.859 1 97.88 26 VAL B C 1
ATOM 1345 O O . VAL B 1 26 ? 1.625 19.094 11.242 1 97.88 26 VAL B O 1
ATOM 1348 N N . TYR B 1 27 ? 0.221 20.859 11.422 1 97.69 27 TYR B N 1
ATOM 1349 C CA . TYR B 1 27 ? 0.381 21.25 10.023 1 97.69 27 TYR B CA 1
ATOM 1350 C C . TYR B 1 27 ? 1.326 22.438 9.898 1 97.69 27 TYR B C 1
ATOM 1352 O O . TYR B 1 27 ? 1.635 22.875 8.789 1 97.69 27 TYR B O 1
ATOM 1360 N N . THR B 1 28 ? 1.871 22.906 10.969 1 94.69 28 THR B N 1
ATOM 1361 C CA . THR B 1 28 ? 2.59 24.172 11.055 1 94.69 28 THR B CA 1
ATOM 1362 C C . THR B 1 28 ? 3.785 24.172 10.102 1 94.69 28 THR B C 1
ATOM 1364 O O . THR B 1 28 ? 4.145 25.219 9.555 1 94.69 28 THR B O 1
ATOM 1367 N N . PHE B 1 29 ? 4.359 23.047 9.797 1 93.31 29 PHE B N 1
ATOM 1368 C CA . PHE B 1 29 ? 5.594 23.047 9.023 1 93.31 29 PHE B CA 1
ATOM 1369 C C . PHE B 1 29 ? 5.379 22.406 7.66 1 93.31 29 PHE B C 1
ATOM 1371 O O . PHE B 1 29 ? 6.332 21.969 7.016 1 93.31 29 PHE B O 1
ATOM 1378 N N . ALA B 1 30 ? 4.145 22.344 7.199 1 97.75 30 ALA B N 1
ATOM 1379 C CA . ALA B 1 30 ? 3.836 21.703 5.93 1 97.75 30 ALA B CA 1
ATOM 1380 C C . ALA B 1 30 ? 4.594 22.359 4.777 1 97.75 30 ALA B C 1
ATOM 1382 O O . ALA B 1 30 ? 5.148 21.656 3.92 1 97.75 30 ALA B O 1
ATOM 1383 N N . ASP B 1 31 ? 4.715 23.672 4.797 1 96.62 31 ASP B N 1
ATOM 1384 C CA . ASP B 1 31 ? 5.352 24.391 3.699 1 96.62 31 ASP B CA 1
ATOM 1385 C C . ASP B 1 31 ? 6.855 24.125 3.674 1 96.62 31 ASP B C 1
ATOM 1387 O O . ASP B 1 31 ? 7.492 24.234 2.621 1 96.62 31 ASP B O 1
ATOM 1391 N N . ASP B 1 32 ? 7.449 23.828 4.758 1 96.56 32 ASP B N 1
ATOM 1392 C CA . ASP B 1 32 ? 8.875 23.531 4.836 1 96.56 32 ASP B CA 1
ATOM 1393 C C . ASP B 1 32 ? 9.172 22.094 4.379 1 96.56 32 ASP B C 1
ATOM 1395 O O . ASP B 1 32 ? 10.266 21.812 3.904 1 96.56 32 ASP B O 1
ATOM 1399 N N . LEU B 1 33 ? 8.203 21.25 4.445 1 98 33 LEU B N 1
ATOM 1400 C CA . LEU B 1 33 ? 8.398 19.828 4.23 1 98 33 LEU B CA 1
ATOM 1401 C C . LEU B 1 33 ? 7.973 19.422 2.82 1 98 33 LEU B C 1
ATOM 1403 O O . LEU B 1 33 ? 8.531 18.5 2.242 1 98 33 LEU B O 1
ATOM 1407 N N . ILE B 1 34 ? 6.992 20.172 2.266 1 98.38 34 ILE B N 1
ATOM 1408 C CA . ILE B 1 34 ? 6.336 19.766 1.027 1 98.38 34 ILE B CA 1
ATOM 1409 C C . ILE B 1 34 ? 6.699 20.734 -0.091 1 98.38 34 ILE B C 1
ATOM 1411 O O . ILE B 1 34 ? 6.645 21.953 0.095 1 98.38 34 ILE B O 1
ATOM 1415 N N . ALA B 1 35 ? 7.07 20.203 -1.21 1 98.12 35 ALA B N 1
ATOM 1416 C CA . ALA B 1 35 ? 7.395 21.016 -2.379 1 98.12 35 ALA B CA 1
ATOM 1417 C C . ALA B 1 35 ? 6.152 21.719 -2.922 1 98.12 35 ALA B C 1
ATOM 1419 O O . ALA B 1 35 ? 5.047 21.172 -2.857 1 98.12 35 ALA B O 1
ATOM 1420 N N . ALA B 1 36 ? 6.289 22.797 -3.531 1 96.5 36 ALA B N 1
ATOM 1421 C CA . ALA B 1 36 ? 5.188 23.594 -4.074 1 96.5 36 ALA B CA 1
ATOM 1422 C C . ALA B 1 36 ? 4.492 22.844 -5.215 1 96.5 36 ALA B C 1
ATOM 1424 O O . ALA B 1 36 ? 3.283 23 -5.41 1 96.5 36 ALA B O 1
ATOM 1425 N N . ASP B 1 37 ? 5.211 22 -5.887 1 94.75 37 ASP B N 1
ATOM 1426 C CA . ASP B 1 37 ? 4.66 21.266 -7.02 1 94.75 37 ASP B CA 1
ATOM 1427 C C . ASP B 1 37 ? 4.344 19.828 -6.637 1 94.75 37 ASP B C 1
ATOM 1429 O O . ASP B 1 37 ? 4.301 18.938 -7.496 1 94.75 37 ASP B O 1
ATOM 1433 N N . PHE B 1 38 ? 4.188 19.625 -5.41 1 97.12 38 PHE B N 1
ATOM 1434 C CA . PHE B 1 38 ? 3.855 18.312 -4.844 1 97.12 38 PHE B CA 1
ATOM 1435 C C . PHE B 1 38 ? 2.682 17.688 -5.586 1 97.12 38 PHE B C 1
ATOM 1437 O O . PHE B 1 38 ? 1.713 18.375 -5.922 1 97.12 38 PHE B O 1
ATOM 1444 N N . ARG B 1 39 ? 2.828 16.25 -5.762 1 95.69 39 ARG B N 1
ATOM 1445 C CA . ARG B 1 39 ? 1.775 15.461 -6.395 1 95.69 39 ARG B CA 1
ATOM 1446 C C . ARG B 1 39 ? 1.468 14.211 -5.578 1 95.69 39 ARG B C 1
ATOM 1448 O O . ARG B 1 39 ? 2.373 13.586 -5.02 1 95.69 39 ARG B O 1
ATOM 1455 N N . LEU B 1 40 ? 0.209 13.867 -5.57 1 95.75 40 LEU B N 1
ATOM 1456 C CA . LEU B 1 40 ? -0.277 12.68 -4.887 1 95.75 40 LEU B CA 1
ATOM 1457 C C . LEU B 1 40 ? -0.776 11.641 -5.887 1 95.75 40 LEU B C 1
ATOM 1459 O O . LEU B 1 40 ? -1.465 11.984 -6.852 1 95.75 40 LEU B O 1
ATOM 1463 N N . HIS B 1 41 ? -0.385 10.422 -5.727 1 95.25 41 HIS B N 1
ATOM 1464 C CA . HIS B 1 41 ? -0.907 9.258 -6.426 1 95.25 41 HIS B CA 1
ATOM 1465 C C . HIS B 1 41 ? -1.606 8.297 -5.465 1 95.25 41 HIS B C 1
ATOM 1467 O O . HIS B 1 41 ? -0.949 7.543 -4.746 1 95.25 41 HIS B O 1
ATOM 1473 N N . ALA B 1 42 ? -2.883 8.336 -5.449 1 92.88 42 ALA B N 1
ATOM 1474 C CA . ALA B 1 42 ? -3.719 7.516 -4.578 1 92.88 42 ALA B CA 1
ATOM 1475 C C . ALA B 1 42 ? -5.035 7.152 -5.262 1 92.88 42 ALA B C 1
ATOM 1477 O O . ALA B 1 42 ? -5.484 7.855 -6.168 1 92.88 42 ALA B O 1
ATOM 1478 N N . ALA B 1 43 ? -5.535 5.98 -4.875 1 87.62 43 ALA B N 1
ATOM 1479 C CA . ALA B 1 43 ? -6.918 5.668 -5.23 1 87.62 43 ALA B CA 1
ATOM 1480 C C . ALA B 1 43 ? -7.895 6.297 -4.242 1 87.62 43 ALA B C 1
ATOM 1482 O O . ALA B 1 43 ? -8.062 5.801 -3.127 1 87.62 43 ALA B O 1
ATOM 1483 N N . MET B 1 44 ? -8.547 7.289 -4.727 1 78.75 44 MET B N 1
ATOM 1484 C CA . MET B 1 44 ? -9.461 8.016 -3.854 1 78.75 44 MET B CA 1
ATOM 1485 C C . MET B 1 44 ? -10.805 7.305 -3.752 1 78.75 44 MET B C 1
ATOM 1487 O O . MET B 1 44 ? -11.203 6.586 -4.672 1 78.75 44 MET B O 1
ATOM 1491 N N . MET B 1 45 ? -11.445 7.52 -2.66 1 71.38 45 MET B N 1
ATOM 1492 C CA . MET B 1 45 ? -12.719 6.855 -2.398 1 71.38 45 MET B CA 1
ATOM 1493 C C . MET B 1 45 ? -13.773 7.285 -3.408 1 71.38 45 MET B C 1
ATOM 1495 O O . MET B 1 45 ? -14.688 6.516 -3.729 1 71.38 45 MET B O 1
ATOM 1499 N N . ASP B 1 46 ? -13.617 8.391 -3.773 1 64.75 46 ASP B N 1
ATOM 1500 C CA . ASP B 1 46 ? -14.625 8.883 -4.707 1 64.75 46 ASP B CA 1
ATOM 1501 C C . ASP B 1 46 ? -14.258 8.531 -6.148 1 64.75 46 ASP B C 1
ATOM 1503 O O . ASP B 1 46 ? -14.906 9 -7.09 1 64.75 46 ASP B O 1
ATOM 1507 N N . GLY B 1 47 ? -13.188 7.68 -6.25 1 66.44 47 GLY B N 1
ATOM 1508 C CA . GLY B 1 47 ? -12.781 7.199 -7.562 1 66.44 47 GLY B CA 1
ATOM 1509 C C . GLY B 1 47 ? -11.898 8.188 -8.312 1 66.44 47 GLY B C 1
ATOM 1510 O O . GLY B 1 47 ? -11.422 7.891 -9.406 1 66.44 47 GLY B O 1
ATOM 1511 N N . SER B 1 48 ? -11.711 9.273 -7.727 1 65.12 48 SER B N 1
ATOM 1512 C CA .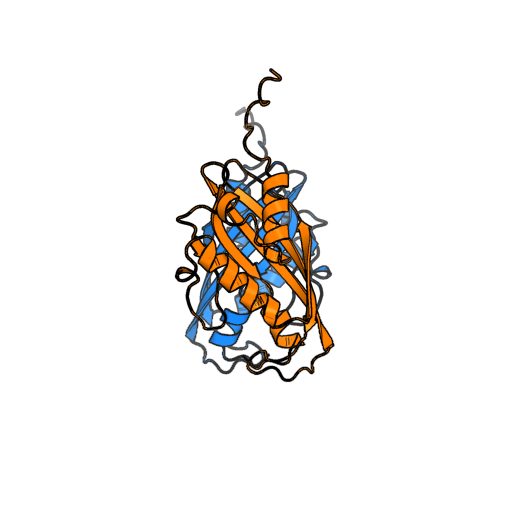 SER B 1 48 ? -10.883 10.266 -8.406 1 65.12 48 SER B CA 1
ATOM 1513 C C . SER B 1 48 ? -9.406 9.945 -8.266 1 65.12 48 SER B C 1
ATOM 1515 O O . SER B 1 48 ? -9.016 9.148 -7.402 1 65.12 48 SER B O 1
ATOM 1517 N N . ALA B 1 49 ? -8.734 10.367 -9.359 1 65.38 49 ALA B N 1
ATOM 1518 C CA . ALA B 1 49 ? -7.281 10.297 -9.266 1 65.38 49 ALA B CA 1
ATOM 1519 C C . ALA B 1 49 ? -6.746 11.312 -8.258 1 65.38 49 ALA B C 1
ATOM 1521 O O . ALA B 1 49 ? -7.367 12.352 -8.023 1 65.38 49 ALA B O 1
ATOM 1522 N N . GLY B 1 50 ? -5.676 10.93 -7.559 1 69.81 50 GLY B N 1
ATOM 1523 C CA . GLY B 1 50 ? -5.008 11.797 -6.594 1 69.81 50 GLY B CA 1
ATOM 1524 C C . GLY B 1 50 ? -4.52 13.102 -7.195 1 69.81 50 GLY B C 1
ATOM 1525 O O . GLY B 1 50 ? -4.039 13.977 -6.48 1 69.81 50 GLY B O 1
ATOM 1526 N N . ASP B 1 51 ? -4.707 13.305 -8.438 1 69.44 51 ASP B N 1
ATOM 1527 C CA . ASP B 1 51 ? -4.148 14.453 -9.148 1 69.44 51 ASP B CA 1
ATOM 1528 C C . ASP B 1 51 ? -4.723 15.766 -8.617 1 69.44 51 ASP B C 1
ATOM 1530 O O . ASP B 1 51 ? -4.133 16.828 -8.805 1 69.44 51 ASP B O 1
ATOM 1534 N N . ALA B 1 52 ? -5.68 15.617 -7.938 1 72.5 52 ALA B N 1
ATOM 1535 C CA . ALA B 1 52 ? -6.301 16.844 -7.426 1 72.5 52 ALA B CA 1
ATOM 1536 C C . ALA B 1 52 ? -5.539 17.375 -6.219 1 72.5 52 ALA B C 1
ATOM 1538 O O . ALA B 1 52 ? -5.633 18.562 -5.895 1 72.5 52 ALA B O 1
ATOM 1539 N N . VAL B 1 53 ? -4.824 16.609 -5.617 1 87.06 53 VAL B N 1
ATOM 1540 C CA . VAL B 1 53 ? -4.051 17.047 -4.457 1 87.06 53 VAL B CA 1
ATOM 1541 C C . VAL B 1 53 ? -2.688 17.578 -4.91 1 87.06 53 VAL B C 1
ATOM 1543 O O . VAL B 1 53 ? -1.772 16.781 -5.164 1 87.06 53 VAL B O 1
ATOM 1546 N N . ARG B 1 54 ? -2.652 18.922 -4.984 1 91.38 54 ARG B N 1
ATOM 1547 C CA . ARG B 1 54 ? -1.429 19.562 -5.449 1 91.38 54 ARG B CA 1
ATOM 1548 C C . ARG B 1 54 ? -0.928 20.594 -4.434 1 91.38 54 ARG B C 1
ATOM 1550 O O . ARG B 1 54 ? -1.684 21.469 -3.998 1 91.38 54 ARG B O 1
ATOM 1557 N N . GLY B 1 55 ? 0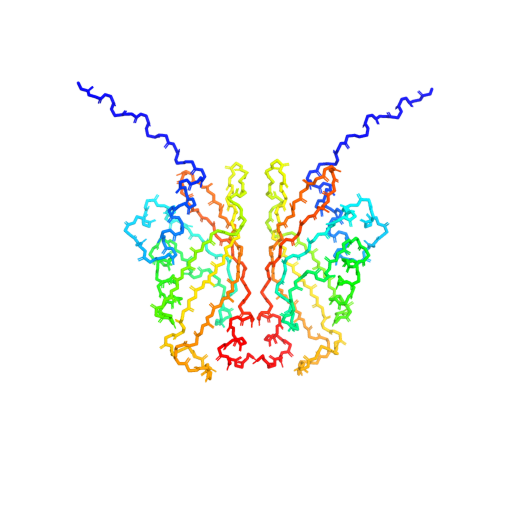.294 20.406 -4.031 1 94.81 55 GLY B N 1
ATOM 1558 C CA . GLY B 1 55 ? 0.932 21.344 -3.125 1 94.81 55 GLY B CA 1
ATOM 1559 C C . GLY B 1 55 ? 0.605 21.078 -1.666 1 94.81 55 GLY B C 1
ATOM 1560 O O . GLY B 1 55 ? -0.188 20.188 -1.354 1 94.81 55 GLY B O 1
ATOM 1561 N N . PRO B 1 56 ? 1.301 21.906 -0.79 1 96.75 56 PRO B N 1
ATOM 1562 C CA . PRO B 1 56 ? 1.19 21.641 0.647 1 96.75 56 PRO B CA 1
ATOM 1563 C C . PRO B 1 56 ? -0.215 21.891 1.187 1 96.75 56 PRO B C 1
ATOM 1565 O O . PRO B 1 56 ? -0.709 21.125 2.018 1 96.75 56 PRO B O 1
ATOM 1568 N N . ASP B 1 57 ? -0.892 22.953 0.712 1 95.88 57 ASP B N 1
ATOM 1569 C CA . ASP B 1 57 ? -2.217 23.297 1.229 1 95.88 57 ASP B CA 1
ATOM 1570 C C . ASP B 1 57 ? -3.223 22.188 0.905 1 95.88 57 ASP B C 1
ATOM 1572 O O . ASP B 1 57 ? -4.004 21.781 1.768 1 95.88 57 ASP B O 1
ATOM 1576 N N . ALA B 1 58 ? -3.184 21.719 -0.305 1 95.12 58 ALA B N 1
ATOM 1577 C CA . ALA B 1 58 ? -4.109 20.672 -0.72 1 95.12 58 ALA B CA 1
ATOM 1578 C C . ALA B 1 58 ? -3.854 19.375 0.051 1 95.12 58 ALA B C 1
ATOM 1580 O O . ALA B 1 58 ? -4.793 18.656 0.397 1 95.12 58 ALA B O 1
ATOM 1581 N N . LEU B 1 59 ? -2.58 19.094 0.286 1 96.69 59 LEU B N 1
ATOM 1582 C CA . LEU B 1 59 ? -2.258 17.906 1.08 1 96.69 59 LEU B CA 1
ATOM 1583 C C . LEU B 1 59 ? -2.816 18.031 2.494 1 96.69 59 LEU B C 1
ATOM 1585 O O . LEU B 1 59 ? -3.441 17.109 3.006 1 96.69 59 LEU B O 1
ATOM 1589 N N . VAL B 1 60 ? -2.619 19.156 3.092 1 96.94 60 VAL B N 1
ATOM 1590 C CA . VAL B 1 60 ? -3.092 19.391 4.453 1 96.94 60 VAL B CA 1
ATOM 1591 C C . VAL B 1 60 ? -4.613 19.25 4.504 1 96.94 60 VAL B C 1
ATOM 1593 O O . VAL B 1 60 ? -5.148 18.609 5.406 1 96.94 60 VAL B O 1
ATOM 1596 N N . ASP B 1 61 ? -5.297 19.797 3.529 1 95 61 ASP B N 1
ATOM 1597 C CA . ASP B 1 61 ? -6.75 19.672 3.453 1 95 61 ASP B CA 1
ATOM 1598 C C . ASP B 1 61 ? -7.172 18.203 3.365 1 95 61 ASP B C 1
ATOM 1600 O O . ASP B 1 61 ? -8.133 17.797 4.02 1 95 61 ASP B O 1
ATOM 1604 N N . TRP B 1 62 ? -6.512 17.469 2.566 1 93.62 62 TRP B N 1
ATOM 1605 C CA . TRP B 1 62 ? -6.832 16.062 2.395 1 93.62 62 TRP B CA 1
ATOM 1606 C C . TRP B 1 62 ? -6.602 15.289 3.689 1 93.62 62 TRP B C 1
ATOM 1608 O O . TRP B 1 62 ? -7.457 14.508 4.113 1 93.62 62 TRP B O 1
ATOM 1618 N N . ILE B 1 63 ? -5.465 15.539 4.344 1 96 63 ILE B N 1
ATOM 1619 C CA . ILE B 1 63 ? -5.156 14.875 5.605 1 96 63 ILE B CA 1
ATOM 1620 C C . ILE B 1 63 ? -6.219 15.219 6.645 1 96 63 ILE B C 1
ATOM 1622 O O . ILE B 1 63 ? -6.707 14.336 7.355 1 96 63 ILE B O 1
ATOM 1626 N N . ASP B 1 64 ? -6.566 16.438 6.672 1 94.75 64 ASP B N 1
ATOM 1627 C CA . ASP B 1 64 ? -7.574 16.906 7.621 1 94.75 64 ASP B CA 1
ATOM 1628 C C . ASP B 1 64 ? -8.914 16.219 7.371 1 94.75 64 ASP B C 1
ATOM 1630 O O . ASP B 1 64 ? -9.594 15.797 8.312 1 94.75 64 ASP B O 1
ATOM 1634 N N . GLN B 1 65 ? -9.289 16.094 6.156 1 91.06 65 GLN B N 1
ATOM 1635 C CA . GLN B 1 65 ? -10.531 15.414 5.805 1 91.06 65 GLN B CA 1
ATOM 1636 C C . GLN B 1 65 ? -10.5 13.953 6.246 1 91.06 65 GLN B C 1
ATOM 1638 O O . GLN B 1 65 ? -11.5 13.43 6.754 1 91.06 65 GLN B O 1
ATOM 1643 N N . VAL B 1 66 ? -9.438 13.289 6.047 1 91.88 66 VAL B N 1
ATOM 1644 C CA . VAL B 1 66 ? -9.281 11.906 6.484 1 91.88 66 VAL B CA 1
ATOM 1645 C C . VAL B 1 66 ? -9.445 11.82 8 1 91.88 66 VAL B C 1
ATOM 1647 O O . VAL B 1 66 ? -10.18 10.977 8.508 1 91.88 66 VAL B O 1
ATOM 1650 N N . ARG B 1 67 ? -8.805 12.703 8.688 1 95.69 67 ARG B N 1
ATOM 1651 C CA . ARG B 1 67 ? -8.766 12.641 10.141 1 95.69 67 ARG B CA 1
ATOM 1652 C C . ARG B 1 67 ? -10.109 13.023 10.75 1 95.69 67 ARG B C 1
ATOM 1654 O O . ARG B 1 67 ? -10.445 12.586 11.852 1 95.69 67 ARG B O 1
ATOM 1661 N N . LEU B 1 68 ? -10.898 13.805 10.055 1 94.38 68 LEU B N 1
ATOM 1662 C CA . LEU B 1 68 ? -12.172 14.305 10.555 1 94.38 68 LEU B CA 1
ATOM 1663 C C . LEU B 1 68 ? -13.125 13.164 10.875 1 94.38 68 LEU B C 1
ATOM 1665 O O . LEU B 1 68 ? -13.977 13.289 11.758 1 94.38 68 LEU B O 1
ATOM 1669 N N . ALA B 1 69 ? -12.984 12.078 10.25 1 94 69 ALA B N 1
ATOM 1670 C CA . ALA B 1 69 ? -13.875 10.938 10.438 1 94 69 ALA B CA 1
ATOM 1671 C C . ALA B 1 69 ? -13.578 10.219 11.758 1 94 69 ALA B C 1
ATOM 1673 O O . ALA B 1 69 ? -14.359 9.375 12.203 1 94 69 ALA B O 1
ATOM 1674 N N . PHE B 1 70 ? -12.523 10.641 12.391 1 97.5 70 PHE B N 1
ATOM 1675 C CA . PHE B 1 70 ? -12.07 9.938 13.578 1 97.5 70 PHE B CA 1
ATOM 1676 C C . PHE B 1 70 ? -11.859 10.898 14.742 1 97.5 70 PHE B C 1
ATOM 1678 O O . PHE B 1 70 ? -11.375 12.016 14.547 1 97.5 70 PHE B O 1
ATOM 1685 N N . THR B 1 71 ? -12.242 10.531 15.945 1 97.19 71 THR B N 1
ATOM 1686 C CA . THR B 1 71 ? -12.008 11.328 17.141 1 97.19 71 THR B CA 1
ATOM 1687 C C . THR B 1 71 ? -10.562 11.172 17.625 1 97.19 71 THR B C 1
ATOM 1689 O O . THR B 1 71 ? -10.031 12.062 18.297 1 97.19 71 THR B O 1
ATOM 1692 N N . GLU B 1 72 ? -10.078 10.016 17.344 1 96.94 72 GLU B N 1
ATOM 1693 C CA . GLU B 1 72 ? -8.664 9.688 17.531 1 96.94 72 GLU B CA 1
ATOM 1694 C C . GLU B 1 72 ? -8.109 8.93 16.328 1 96.94 72 GLU B C 1
ATOM 1696 O O . GLU B 1 72 ? -8.773 8.039 15.789 1 96.94 72 GLU B O 1
ATOM 1701 N N . LEU B 1 73 ? -6.977 9.344 15.992 1 98.31 73 LEU B N 1
ATOM 1702 C CA . LEU B 1 73 ? -6.262 8.648 14.922 1 98.31 73 LEU B CA 1
ATOM 1703 C C . LEU B 1 73 ? -4.762 8.883 15.031 1 98.31 73 LEU B C 1
ATOM 1705 O O . LEU B 1 73 ? -4.297 10.023 14.984 1 98.31 73 LEU B O 1
ATOM 1709 N N . VAL B 1 74 ? -4.047 7.812 15.234 1 98.81 74 VAL B N 1
ATOM 1710 C CA . VAL B 1 74 ? -2.604 7.922 15.398 1 98.81 74 VAL B CA 1
ATOM 1711 C C . VAL B 1 74 ? -1.894 7.043 14.375 1 98.81 74 VAL B C 1
ATOM 1713 O O . VAL B 1 74 ? -2.152 5.836 14.297 1 98.81 74 VAL B O 1
ATOM 1716 N N . PHE B 1 75 ? -1.061 7.633 13.625 1 98.75 75 PHE B N 1
ATOM 1717 C CA . PHE B 1 75 ? -0.196 6.926 12.688 1 98.75 75 PHE B CA 1
ATOM 1718 C C . PHE B 1 75 ? 1.167 6.652 13.312 1 98.75 75 PHE B C 1
ATOM 1720 O O . PHE B 1 75 ? 1.772 7.543 13.906 1 98.75 75 PHE B O 1
ATOM 1727 N N . SER B 1 76 ? 1.668 5.469 13.18 1 98.81 76 SER B N 1
ATOM 1728 C CA . SER B 1 76 ? 3 5.074 13.633 1 98.81 76 SER B CA 1
ATOM 1729 C C . SER B 1 76 ? 3.693 4.188 12.602 1 98.81 76 SER B C 1
ATOM 1731 O O . SER B 1 76 ? 3.043 3.633 11.719 1 98.81 76 SER B O 1
ATOM 1733 N N . VAL B 1 77 ? 4.996 4.082 12.727 1 98.81 77 VAL B N 1
ATOM 1734 C CA . VAL B 1 77 ? 5.797 3.336 11.758 1 98.81 77 VAL B CA 1
ATOM 1735 C C . VAL B 1 77 ? 5.766 1.848 12.102 1 98.81 77 VAL B C 1
ATOM 1737 O O . VAL B 1 77 ? 5.973 1.465 13.258 1 98.81 77 VAL B O 1
ATOM 1740 N N . GLU B 1 78 ? 5.469 1.051 11.133 1 98.44 78 GLU B N 1
ATOM 1741 C CA . GLU B 1 78 ? 5.617 -0.393 11.281 1 98.44 78 GLU B CA 1
ATOM 1742 C C . GLU B 1 78 ? 6.895 -0.891 10.617 1 98.44 78 GLU B C 1
ATOM 1744 O O . GLU B 1 78 ? 7.602 -1.736 11.172 1 98.44 78 GLU B O 1
ATOM 1749 N N . VAL B 1 79 ? 7.238 -0.402 9.422 1 98.38 79 VAL B N 1
ATOM 1750 C CA . VAL B 1 79 ? 8.461 -0.744 8.703 1 98.38 79 VAL B CA 1
ATOM 1751 C C . VAL B 1 79 ? 9.078 0.518 8.102 1 98.38 79 VAL B C 1
ATOM 1753 O O . VAL B 1 79 ? 8.383 1.332 7.496 1 98.38 79 VAL B O 1
ATOM 1756 N N . GLY B 1 80 ? 10.383 0.637 8.164 1 97.38 80 GLY B N 1
ATOM 1757 C CA . GLY B 1 80 ? 11.094 1.755 7.562 1 97.38 80 GLY B CA 1
ATOM 1758 C C . GLY B 1 80 ? 11.617 2.742 8.586 1 97.38 80 GLY B C 1
ATOM 1759 O O . GLY B 1 80 ? 11.625 2.459 9.789 1 97.38 80 GLY B O 1
ATOM 1760 N N . PRO B 1 81 ? 12.117 3.754 8.109 1 98.19 81 PRO B N 1
ATOM 1761 C CA . PRO B 1 81 ? 12.148 4.18 6.711 1 98.19 81 PRO B CA 1
ATOM 1762 C C . PRO B 1 81 ? 13.125 3.369 5.867 1 98.19 81 PRO B C 1
ATOM 1764 O O . PRO B 1 81 ? 14.18 2.963 6.363 1 98.19 81 PRO B O 1
ATOM 1767 N N . ILE B 1 82 ? 12.695 3.035 4.672 1 98.62 82 ILE B N 1
ATOM 1768 C CA . ILE B 1 82 ? 13.539 2.506 3.609 1 98.62 82 ILE B CA 1
ATOM 1769 C C . ILE B 1 82 ? 13.891 3.621 2.627 1 98.62 82 ILE B C 1
ATOM 1771 O O . ILE B 1 82 ? 13 4.281 2.082 1 98.62 82 ILE B O 1
ATOM 1775 N N . THR B 1 83 ? 15.164 3.867 2.436 1 97.75 83 THR B N 1
ATOM 1776 C CA . THR B 1 83 ? 15.523 5.051 1.663 1 97.75 83 THR B CA 1
ATOM 1777 C C . THR B 1 83 ? 16.562 4.711 0.599 1 97.75 83 THR B C 1
ATOM 1779 O O . THR B 1 83 ? 17.453 3.887 0.831 1 97.75 83 THR B O 1
ATOM 1782 N N . ASP B 1 84 ? 16.328 5.195 -0.608 1 96.06 84 ASP B N 1
ATOM 1783 C CA . ASP B 1 84 ? 17.422 5.348 -1.56 1 96.06 84 ASP B CA 1
ATOM 1784 C C . ASP B 1 84 ? 17.781 6.82 -1.765 1 96.06 84 ASP B C 1
ATOM 1786 O O . ASP B 1 84 ? 17.578 7.645 -0.866 1 96.06 84 ASP B O 1
ATOM 1790 N N . ARG B 1 85 ? 18.406 7.207 -2.801 1 91.25 85 ARG B N 1
ATOM 1791 C CA . ARG B 1 85 ? 18.891 8.57 -2.98 1 91.25 85 ARG B CA 1
ATOM 1792 C C . ARG B 1 85 ? 17.734 9.562 -3.055 1 91.25 85 ARG B C 1
ATOM 1794 O O . ARG B 1 85 ? 17.797 10.641 -2.461 1 91.25 85 ARG B O 1
ATOM 1801 N N . ASP B 1 86 ? 16.594 9.062 -3.641 1 96.38 86 ASP B N 1
ATOM 1802 C CA . ASP B 1 86 ? 15.57 10.055 -3.945 1 96.38 86 ASP B CA 1
ATOM 1803 C C . ASP B 1 86 ? 14.219 9.641 -3.371 1 96.38 86 ASP B C 1
ATOM 1805 O O . ASP B 1 86 ? 13.203 10.273 -3.646 1 96.38 86 ASP B O 1
ATOM 1809 N N . HIS B 1 87 ? 14.227 8.57 -2.611 1 98.62 87 HIS B N 1
ATOM 1810 C CA . HIS B 1 87 ? 12.938 8.109 -2.107 1 98.62 87 HIS B CA 1
ATOM 1811 C C . HIS B 1 87 ? 13.023 7.754 -0.625 1 98.62 87 HIS B C 1
ATOM 1813 O O . HIS B 1 87 ? 14.086 7.371 -0.133 1 98.62 87 HIS B O 1
ATOM 1819 N N . LEU B 1 88 ? 11.945 7.961 0.029 1 98.69 88 LEU B N 1
ATOM 1820 C CA . LEU B 1 88 ? 11.68 7.484 1.382 1 98.69 88 LEU B CA 1
ATOM 1821 C C . LEU B 1 88 ? 10.391 6.672 1.428 1 98.69 88 LEU B C 1
ATOM 1823 O O . LEU B 1 88 ? 9.352 7.121 0.936 1 98.69 88 LEU B O 1
ATOM 1827 N N . VAL B 1 89 ? 10.5 5.453 1.922 1 98.94 89 VAL B N 1
ATOM 1828 C CA . VAL B 1 89 ? 9.344 4.562 2.021 1 98.94 89 VAL B CA 1
ATOM 1829 C C . VAL B 1 89 ? 9.07 4.238 3.486 1 98.94 89 VAL B C 1
ATOM 1831 O O . VAL B 1 89 ? 9.992 3.994 4.262 1 98.94 89 VAL B O 1
ATOM 1834 N N . VAL B 1 90 ? 7.773 4.207 3.84 1 98.88 90 VAL B N 1
ATOM 1835 C CA . VAL B 1 90 ? 7.371 3.826 5.191 1 98.88 90 VAL B CA 1
ATOM 1836 C C . VAL B 1 90 ? 6.078 3.018 5.137 1 98.88 90 VAL B C 1
ATOM 1838 O O . VAL B 1 90 ? 5.176 3.336 4.359 1 98.88 90 VAL B O 1
ATOM 1841 N N . ARG B 1 91 ? 6.047 1.957 5.867 1 98.88 91 ARG B N 1
ATOM 1842 C CA . ARG B 1 91 ? 4.777 1.313 6.199 1 98.88 91 ARG B CA 1
ATOM 1843 C C . ARG B 1 91 ? 4.289 1.744 7.578 1 98.88 91 ARG B C 1
ATOM 1845 O O . ARG B 1 91 ? 5.047 1.712 8.547 1 98.88 91 ARG B O 1
ATOM 1852 N N . TRP B 1 92 ? 3.088 2.125 7.602 1 98.75 92 TRP B N 1
ATOM 1853 C CA . TRP B 1 92 ? 2.5 2.643 8.836 1 98.75 92 TRP B CA 1
ATOM 1854 C C . TRP B 1 92 ? 1.297 1.807 9.258 1 98.75 92 TRP B C 1
ATOM 1856 O O . TRP B 1 92 ? 0.745 1.051 8.453 1 98.75 92 TRP B O 1
ATOM 1866 N N . VAL B 1 93 ? 0.977 1.89 10.5 1 98.44 93 VAL B N 1
ATOM 1867 C CA . VAL B 1 93 ? -0.278 1.426 11.086 1 98.44 93 VAL B CA 1
ATOM 1868 C C . VAL B 1 93 ? -1.047 2.609 11.672 1 98.44 93 VAL B C 1
ATOM 1870 O O . VAL B 1 93 ? -0.458 3.488 12.305 1 98.44 93 VAL B O 1
ATOM 1873 N N . ALA B 1 94 ? -2.258 2.705 11.375 1 98.38 94 ALA B N 1
ATOM 1874 C CA . ALA B 1 94 ? -3.16 3.699 11.953 1 98.38 94 ALA B CA 1
ATOM 1875 C C . ALA B 1 94 ? -4.133 3.053 12.938 1 98.38 94 ALA B C 1
ATOM 1877 O O . ALA B 1 94 ? -4.734 2.02 12.633 1 98.38 94 ALA B O 1
ATOM 1878 N N . VAL B 1 95 ? -4.207 3.592 14.062 1 98.44 95 VAL B N 1
ATOM 1879 C CA . VAL B 1 95 ? -5.141 3.166 15.102 1 98.44 95 VAL B CA 1
ATOM 1880 C C . VAL B 1 95 ? -5.973 4.359 15.57 1 98.44 95 VAL B C 1
ATOM 1882 O O . VAL B 1 95 ? -5.438 5.449 15.789 1 98.44 95 VAL B O 1
ATOM 1885 N N . GLY B 1 96 ? -7.246 4.102 15.695 1 98.38 96 GLY B N 1
ATOM 1886 C CA . GLY B 1 96 ? -8.086 5.223 16.094 1 98.38 96 GLY B CA 1
ATOM 1887 C C . GLY B 1 96 ? -9.492 4.809 16.469 1 98.38 96 GLY B C 1
ATOM 1888 O O . GLY B 1 96 ? -9.75 3.633 16.75 1 98.38 96 GLY B O 1
ATOM 1889 N N . THR B 1 97 ? -10.297 5.82 16.641 1 98.62 97 THR B N 1
ATOM 1890 C CA . THR B 1 97 ? -11.703 5.66 17 1 98.62 97 THR B CA 1
ATOM 1891 C C . THR B 1 97 ? -12.602 6.426 16.016 1 98.62 97 THR B C 1
ATOM 1893 O O . THR B 1 97 ? -12.391 7.617 15.789 1 98.62 97 THR B O 1
ATOM 1896 N N . TYR B 1 98 ? -13.555 5.73 15.555 1 98.19 98 TYR B N 1
ATOM 1897 C CA . TYR B 1 98 ? -14.5 6.309 14.602 1 98.19 98 TYR B CA 1
ATOM 1898 C C . TYR B 1 98 ? -15.391 7.344 15.281 1 98.19 98 TYR B C 1
ATOM 1900 O O . TYR B 1 98 ? -15.953 7.086 16.344 1 98.19 98 TYR B O 1
ATOM 1908 N N . GLY B 1 99 ? -15.453 8.477 14.609 1 97.69 99 GLY B N 1
ATOM 1909 C CA . GLY B 1 99 ? -16.219 9.562 15.203 1 97.69 99 GLY B CA 1
ATOM 1910 C C . GLY B 1 99 ? -17.609 9.703 14.617 1 97.69 99 GLY B C 1
ATOM 1911 O O . GLY B 1 99 ? -18.438 10.469 15.133 1 97.69 99 GLY B O 1
ATOM 1912 N N . GLY B 1 100 ? -17.875 8.945 13.469 1 94.44 100 GLY B N 1
ATOM 1913 C CA . GLY B 1 100 ? -19.141 9.094 12.773 1 94.44 100 GLY B CA 1
ATOM 1914 C C . GLY B 1 100 ? -19.047 9.922 11.508 1 94.44 100 GLY B C 1
ATOM 1915 O O . GLY B 1 100 ? -18 10.523 11.234 1 94.44 100 GLY B O 1
ATOM 1916 N N . GLY B 1 101 ? -20.047 9.742 10.617 1 91.62 101 GLY B N 1
ATOM 1917 C CA . GLY B 1 101 ? -20.188 10.672 9.508 1 91.62 101 GLY B CA 1
ATOM 1918 C C . GLY B 1 101 ? -19.578 10.148 8.219 1 91.62 101 GLY B C 1
ATOM 1919 O O . GLY B 1 101 ? -19.703 10.781 7.168 1 91.62 101 GLY B O 1
ATOM 1920 N N . PHE B 1 102 ? -18.875 9.031 8.297 1 90.25 102 PHE B N 1
ATOM 1921 C CA . PHE B 1 102 ? -18.359 8.461 7.059 1 90.25 102 PHE B CA 1
ATOM 1922 C C . PHE B 1 102 ? -19.5 7.992 6.164 1 90.25 102 PHE B C 1
ATOM 1924 O O . PHE B 1 102 ? -20.375 7.23 6.602 1 90.25 102 PHE B O 1
ATOM 1931 N N . PRO B 1 103 ? -19.469 8.461 4.938 1 86.19 103 PRO B N 1
ATOM 1932 C CA . PRO B 1 103 ? -20.594 8.133 4.07 1 86.19 103 PRO B CA 1
ATOM 1933 C C . PRO B 1 103 ? -20.828 6.629 3.939 1 86.19 103 PRO B C 1
ATOM 1935 O O . PRO B 1 103 ? -19.891 5.883 3.639 1 86.19 103 PRO B O 1
ATOM 1938 N N . GLY B 1 104 ? -22.047 6.176 4.23 1 88.44 104 GLY B N 1
ATOM 1939 C CA . GLY B 1 104 ? -22.422 4.785 4.02 1 88.44 104 GLY B CA 1
ATOM 1940 C C . GLY B 1 104 ? -22.078 3.889 5.195 1 88.44 104 GLY B C 1
ATOM 1941 O O . GLY B 1 104 ? -22.422 2.705 5.199 1 88.44 104 GLY B O 1
ATOM 1942 N N . ALA B 1 105 ? -21.469 4.465 6.16 1 93.94 105 ALA B N 1
ATOM 1943 C CA . ALA B 1 105 ? -21.062 3.648 7.301 1 93.94 105 ALA B CA 1
ATOM 1944 C C . ALA B 1 105 ? -22.25 3.287 8.172 1 93.94 105 ALA B C 1
ATOM 1946 O O . ALA B 1 105 ? -23.141 4.121 8.406 1 93.94 105 ALA B O 1
ATOM 1947 N N . THR B 1 106 ? -22.234 2.078 8.641 1 95.81 106 THR B N 1
ATOM 1948 C CA . THR B 1 106 ? -23.297 1.625 9.547 1 95.81 106 THR B CA 1
ATOM 1949 C C . THR B 1 106 ? -22.734 1.438 10.961 1 95.81 106 THR B C 1
ATOM 1951 O O . THR B 1 106 ? -23.5 1.313 11.922 1 95.81 106 THR B O 1
ATOM 1954 N N . ALA B 1 107 ? -21.422 1.358 11.086 1 96.94 107 ALA B N 1
ATOM 1955 C CA . ALA B 1 107 ? -20.797 1.241 12.406 1 96.94 107 ALA B CA 1
ATOM 1956 C C . ALA B 1 107 ? -21.094 2.475 13.258 1 96.94 107 ALA B C 1
ATOM 1958 O O . ALA B 1 107 ? -21.109 3.598 12.75 1 96.94 107 ALA B O 1
ATOM 1959 N N . PRO B 1 108 ? -21.297 2.32 14.531 1 97.5 108 PRO B N 1
ATOM 1960 C CA . PRO B 1 108 ? -21.531 3.473 15.406 1 97.5 108 PRO B CA 1
ATOM 1961 C C . PRO B 1 108 ? -20.25 4.238 15.727 1 97.5 108 PRO B C 1
ATOM 1963 O O . PRO B 1 108 ? -19.156 3.67 15.656 1 97.5 108 PRO B O 1
ATOM 1966 N N . ALA B 1 109 ? -20.484 5.504 16.047 1 97.5 109 ALA B N 1
ATOM 1967 C CA . ALA B 1 109 ? -19.375 6.242 16.641 1 97.5 109 ALA B CA 1
ATOM 1968 C C . ALA B 1 109 ? -18.812 5.504 17.844 1 97.5 109 ALA B C 1
ATOM 1970 O O . ALA B 1 109 ? -19.547 4.867 18.594 1 97.5 109 ALA B O 1
ATOM 1971 N N . GLY B 1 110 ? -17.484 5.613 17.938 1 98.31 110 GLY B N 1
ATOM 1972 C CA . GLY B 1 110 ? -16.844 4.902 19.031 1 98.31 110 GLY B CA 1
ATOM 1973 C C . GLY B 1 110 ? -16.188 3.604 18.609 1 98.31 110 GLY B C 1
ATOM 1974 O O . GLY B 1 110 ? -15.438 2.998 19.359 1 98.31 110 GLY B O 1
ATOM 1975 N N . THR B 1 111 ? -16.469 3.17 17.359 1 98.31 111 THR B N 1
ATOM 1976 C CA . THR B 1 111 ? -15.891 1.947 16.828 1 98.31 111 THR B CA 1
ATOM 1977 C C . THR B 1 111 ? -14.375 2.076 16.703 1 98.31 111 THR B C 1
ATOM 1979 O O . THR B 1 111 ? -13.867 3.07 16.172 1 98.31 111 THR B O 1
ATOM 1982 N N . ALA B 1 112 ? -13.625 1.059 17.234 1 98.44 112 ALA B N 1
ATOM 1983 C CA . ALA B 1 112 ? -12.172 1.027 17.078 1 98.44 112 ALA B CA 1
ATOM 1984 C C . ALA B 1 112 ? -11.773 0.645 15.664 1 98.44 112 ALA B C 1
ATOM 1986 O O . ALA B 1 112 ? -12.383 -0.237 15.055 1 98.44 112 ALA B O 1
ATOM 1987 N N . VAL B 1 113 ? -10.781 1.332 15.125 1 97.38 113 VAL B N 1
ATOM 1988 C CA . VAL B 1 113 ? -10.289 1.014 13.789 1 97.38 113 VAL B CA 1
ATOM 1989 C C . VAL B 1 113 ? -8.789 0.76 13.836 1 97.38 113 VAL B C 1
ATOM 1991 O O . VAL B 1 113 ? -8.086 1.29 14.703 1 97.38 113 VAL B O 1
ATOM 1994 N N . ARG B 1 114 ? -8.281 -0.048 12.992 1 97 114 ARG B N 1
ATOM 1995 C CA . ARG B 1 114 ? -6.875 -0.34 12.75 1 97 114 ARG B CA 1
ATOM 1996 C C . ARG B 1 114 ? -6.641 -0.733 11.289 1 97 114 ARG B C 1
ATOM 1998 O O . ARG B 1 114 ? -7.301 -1.635 10.773 1 97 114 ARG B O 1
ATOM 2005 N N . PHE B 1 115 ? -5.793 -0.114 10.656 1 96.06 115 PHE B N 1
ATOM 2006 C CA . PHE B 1 115 ? -5.457 -0.446 9.273 1 96.06 115 PHE B CA 1
ATOM 2007 C C . PHE B 1 115 ? -4.039 0.003 8.938 1 96.06 115 PHE B C 1
ATOM 2009 O O . PHE B 1 115 ? -3.432 0.769 9.688 1 96.06 115 PHE B O 1
ATOM 2016 N N . THR B 1 116 ? -3.48 -0.473 7.84 1 97.5 116 THR B N 1
ATOM 2017 C CA . THR B 1 116 ? -2.096 -0.192 7.48 1 97.5 116 THR B CA 1
ATOM 2018 C C . THR B 1 116 ? -2.014 0.392 6.07 1 97.5 116 THR B C 1
ATOM 2020 O O . THR B 1 116 ? -2.998 0.381 5.332 1 97.5 116 THR B O 1
ATOM 2023 N N . GLY B 1 117 ? -0.897 0.875 5.719 1 98.25 117 GLY B N 1
ATOM 2024 C CA . GLY B 1 117 ? -0.576 1.372 4.391 1 98.25 117 GLY B CA 1
ATOM 2025 C C . GLY B 1 117 ? 0.914 1.552 4.164 1 98.25 117 GLY B C 1
ATOM 2026 O O . GLY B 1 117 ? 1.71 1.398 5.094 1 98.25 117 GLY B O 1
ATOM 2027 N N . ILE B 1 118 ? 1.269 1.81 2.967 1 98.88 118 ILE B N 1
ATOM 2028 C CA . ILE B 1 118 ? 2.646 2.1 2.588 1 98.88 118 ILE B CA 1
ATOM 2029 C C . ILE B 1 118 ? 2.699 3.395 1.779 1 98.88 118 ILE B C 1
ATOM 2031 O O . ILE B 1 118 ? 1.898 3.594 0.862 1 98.88 118 ILE B O 1
ATOM 2035 N N . ASP B 1 119 ? 3.596 4.262 2.168 1 98.88 119 ASP B N 1
ATOM 2036 C CA . ASP B 1 119 ? 3.885 5.5 1.454 1 98.88 119 ASP B CA 1
ATOM 2037 C C . ASP B 1 119 ? 5.215 5.406 0.708 1 98.88 119 ASP B C 1
ATOM 2039 O O . ASP B 1 119 ? 6.211 4.941 1.263 1 98.88 119 ASP B O 1
ATOM 2043 N N . ILE B 1 120 ? 5.242 5.773 -0.518 1 98.88 120 ILE B N 1
ATOM 2044 C CA . ILE B 1 120 ? 6.461 6.121 -1.24 1 98.88 120 ILE B CA 1
ATOM 2045 C C . ILE B 1 120 ? 6.535 7.633 -1.426 1 98.88 120 ILE B C 1
ATOM 2047 O O . ILE B 1 120 ? 5.648 8.234 -2.031 1 98.88 120 ILE B O 1
ATOM 2051 N N . LEU B 1 121 ? 7.559 8.219 -0.893 1 98.81 121 LEU B N 1
ATOM 2052 C CA . LEU B 1 121 ? 7.785 9.656 -0.998 1 98.81 121 LEU B CA 1
ATOM 2053 C C . LEU B 1 121 ? 9.016 9.953 -1.852 1 98.81 121 LEU B C 1
ATOM 2055 O O . LEU B 1 121 ? 10.109 9.453 -1.566 1 98.81 121 LEU B O 1
ATOM 2059 N N . ARG B 1 122 ? 8.875 10.68 -2.924 1 98.69 122 ARG B N 1
ATOM 2060 C CA . ARG B 1 122 ? 10.023 11.195 -3.668 1 98.69 122 ARG B CA 1
ATOM 2061 C C . ARG B 1 122 ? 10.516 12.508 -3.078 1 98.69 122 ARG B C 1
ATOM 2063 O O . ARG B 1 122 ? 9.719 13.414 -2.822 1 98.69 122 ARG B O 1
ATOM 2070 N N . ILE B 1 123 ? 11.789 12.57 -2.791 1 98.31 123 ILE B N 1
ATOM 2071 C CA . ILE B 1 123 ? 12.414 13.734 -2.17 1 98.31 123 ILE B CA 1
ATOM 2072 C C . ILE B 1 123 ? 13.18 14.531 -3.223 1 98.31 123 ILE B C 1
ATOM 2074 O O . ILE B 1 123 ? 13.953 13.969 -3.998 1 98.31 123 ILE B O 1
ATOM 2078 N N . GLU B 1 124 ? 12.93 15.766 -3.357 1 97.19 124 GLU B N 1
ATOM 2079 C CA . GLU B 1 124 ? 13.633 16.719 -4.211 1 97.19 124 GLU B CA 1
ATOM 2080 C C . GLU B 1 124 ? 13.93 18.016 -3.465 1 97.19 124 GLU B C 1
ATOM 2082 O O . GLU B 1 124 ? 13.023 18.609 -2.875 1 97.19 124 GLU B O 1
ATOM 2087 N N . ASP B 1 125 ? 15.242 18.438 -3.4 1 95.06 125 ASP B N 1
ATOM 2088 C CA . ASP B 1 125 ? 15.672 19.656 -2.721 1 95.06 125 ASP B CA 1
ATOM 2089 C C . ASP B 1 125 ? 15.242 19.641 -1.254 1 95.06 125 ASP B C 1
ATOM 2091 O O . ASP B 1 125 ? 14.672 20.609 -0.761 1 95.06 125 ASP B O 1
ATOM 2095 N N . ALA B 1 126 ? 15.312 18.469 -0.696 1 95 126 ALA B N 1
ATOM 2096 C CA . ALA B 1 126 ? 15.117 18.266 0.736 1 95 126 ALA B CA 1
ATOM 2097 C C . ALA B 1 126 ? 13.648 18.422 1.116 1 95 126 ALA B C 1
ATOM 2099 O O . ALA B 1 126 ? 13.32 18.625 2.287 1 95 126 ALA B O 1
ATOM 2100 N N . LYS B 1 127 ? 12.773 18.359 0.142 1 97.81 127 LYS B N 1
ATOM 2101 C CA . LYS B 1 127 ? 11.336 18.391 0.36 1 97.81 127 LYS B CA 1
ATOM 2102 C C . LYS B 1 127 ? 10.656 17.188 -0.284 1 97.81 127 LYS B C 1
ATOM 2104 O O . LYS B 1 127 ? 11.211 16.562 -1.191 1 97.81 127 LYS B O 1
ATOM 2109 N N . ILE B 1 128 ? 9.477 16.844 0.192 1 98.38 128 ILE B N 1
ATOM 2110 C CA . ILE B 1 128 ? 8.664 15.805 -0.43 1 98.38 128 ILE B CA 1
ATOM 2111 C C . ILE B 1 128 ? 7.965 16.375 -1.665 1 98.38 128 ILE B C 1
ATOM 2113 O O . ILE B 1 128 ? 7.172 17.312 -1.562 1 98.38 128 ILE B O 1
ATOM 2117 N N . ALA B 1 129 ? 8.258 15.781 -2.773 1 98.19 129 ALA B N 1
ATOM 2118 C CA . ALA B 1 129 ? 7.762 16.328 -4.027 1 98.19 129 ALA B CA 1
ATOM 2119 C C . ALA B 1 129 ? 6.656 15.461 -4.613 1 98.19 129 ALA B C 1
ATOM 2121 O O . ALA B 1 129 ? 5.836 15.938 -5.402 1 98.19 129 ALA B O 1
ATOM 2122 N N . GLU B 1 130 ? 6.66 14.188 -4.297 1 97.88 130 GLU B N 1
ATOM 2123 C CA . GLU B 1 130 ? 5.711 13.234 -4.859 1 97.88 130 GLU B CA 1
ATOM 2124 C C . GLU B 1 130 ? 5.395 12.125 -3.863 1 97.88 130 GLU B C 1
ATOM 2126 O O . GLU B 1 130 ? 6.25 11.734 -3.064 1 97.88 130 GLU B O 1
ATOM 2131 N N . TYR B 1 131 ? 4.152 11.695 -3.863 1 97.88 131 TYR B N 1
ATOM 2132 C CA . TYR B 1 131 ? 3.627 10.805 -2.84 1 97.88 131 TYR B CA 1
ATOM 2133 C C . TYR B 1 131 ? 2.734 9.734 -3.459 1 97.88 131 TYR B C 1
ATOM 2135 O O . TYR B 1 131 ? 1.72 10.047 -4.086 1 97.88 131 TYR B O 1
ATOM 2143 N N . TRP B 1 132 ? 3.131 8.43 -3.432 1 97.75 132 TRP B N 1
ATOM 2144 C CA . TRP B 1 132 ? 2.283 7.281 -3.734 1 97.75 132 TRP B CA 1
ATOM 2145 C C . TRP B 1 132 ? 1.836 6.582 -2.455 1 97.75 132 TRP B C 1
ATOM 2147 O O . TRP B 1 132 ? 2.65 6.324 -1.565 1 97.75 132 TRP B O 1
ATOM 2157 N N . VAL B 1 133 ? 0.541 6.242 -2.389 1 97.62 133 VAL B N 1
ATOM 2158 C CA . VAL B 1 133 ? 0.086 5.547 -1.192 1 97.62 133 VAL B CA 1
ATOM 2159 C C . VAL B 1 133 ? -0.891 4.438 -1.58 1 97.62 133 VAL B C 1
ATOM 2161 O O . VAL B 1 133 ? -1.729 4.621 -2.465 1 97.62 133 VAL B O 1
ATOM 2164 N N . ASN B 1 134 ? -0.75 3.314 -1.059 1 97.25 134 ASN B N 1
ATOM 2165 C CA . ASN B 1 134 ? -1.733 2.24 -0.964 1 97.25 134 ASN B CA 1
ATOM 2166 C C . ASN B 1 134 ? -2.02 1.869 0.488 1 97.25 134 ASN B C 1
ATOM 2168 O O . ASN B 1 134 ? -1.095 1.695 1.283 1 97.25 134 ASN B O 1
ATOM 2172 N N . SER B 1 135 ? -3.244 1.737 0.828 1 96.56 135 SER B N 1
ATOM 2173 C CA . SER B 1 135 ? -3.666 1.38 2.178 1 96.56 135 SER B CA 1
ATOM 2174 C C . SER B 1 135 ? -4.758 0.315 2.154 1 96.56 135 SER B C 1
ATOM 2176 O O . SER B 1 135 ? -5.434 0.137 1.14 1 96.56 135 SER B O 1
ATOM 2178 N N . ASP B 1 136 ? -4.902 -0.403 3.256 1 94.06 136 ASP B N 1
ATOM 2179 C CA . ASP B 1 136 ? -5.934 -1.433 3.352 1 94.06 136 ASP B CA 1
ATOM 2180 C C . ASP B 1 136 ? -7.301 -0.815 3.625 1 94.06 136 ASP B C 1
ATOM 2182 O O . ASP B 1 136 ? -7.941 -1.136 4.629 1 94.06 136 ASP B O 1
ATOM 2186 N N . MET B 1 137 ? -7.77 -0.057 2.688 1 93 137 MET B N 1
ATOM 2187 C CA . MET B 1 137 ? -9.047 0.63 2.838 1 93 137 MET B CA 1
ATOM 2188 C C . MET B 1 137 ? -10.195 -0.37 2.934 1 93 137 MET B C 1
ATOM 2190 O O . MET B 1 137 ? -11.195 -0.112 3.604 1 93 137 MET B O 1
ATOM 2194 N N . HIS B 1 138 ? -10.023 -1.496 2.305 1 91.62 138 HIS B N 1
ATOM 2195 C CA . HIS B 1 138 ? -11.07 -2.508 2.389 1 91.62 138 HIS B CA 1
ATOM 2196 C C . HIS B 1 138 ? -11.273 -2.971 3.828 1 91.62 138 HIS B C 1
ATOM 2198 O O . HIS B 1 138 ? -12.398 -3.277 4.234 1 91.62 138 HIS B O 1
ATOM 2204 N N . VAL B 1 139 ? -10.219 -3.006 4.602 1 93.25 139 VAL B N 1
ATOM 2205 C CA . VAL B 1 139 ? -10.297 -3.355 6.016 1 93.25 139 VAL B CA 1
ATOM 2206 C C . VAL B 1 139 ? -11.062 -2.273 6.773 1 93.25 139 VAL B C 1
ATOM 2208 O O . VAL B 1 139 ? -11.961 -2.576 7.559 1 93.25 139 VAL B O 1
ATOM 2211 N N . LEU B 1 140 ? -10.664 -1.037 6.516 1 93.38 140 LEU B N 1
ATOM 2212 C CA . LEU B 1 140 ? -11.328 0.082 7.176 1 93.38 140 LEU B CA 1
ATOM 2213 C C . LEU B 1 140 ? -12.812 0.107 6.832 1 93.38 140 LEU B C 1
ATOM 2215 O O . LEU B 1 140 ? -13.656 0.22 7.727 1 93.38 140 LEU B O 1
ATOM 2219 N N . LEU B 1 141 ? -13.125 -0.025 5.59 1 92.12 141 LEU B N 1
ATOM 2220 C CA . LEU B 1 141 ? -14.508 0.036 5.133 1 92.12 141 LEU B CA 1
ATOM 2221 C C . LEU B 1 141 ? -15.328 -1.112 5.715 1 92.12 141 LEU B C 1
ATOM 2223 O O . LEU B 1 141 ? -16.484 -0.924 6.109 1 92.12 141 LEU B O 1
ATOM 2227 N N . ALA B 1 142 ? -14.727 -2.25 5.785 1 91.62 142 ALA B N 1
ATOM 2228 C CA . ALA B 1 142 ? -15.398 -3.391 6.398 1 91.62 142 ALA B CA 1
ATOM 2229 C C . ALA B 1 142 ? -15.695 -3.125 7.871 1 91.62 142 ALA B C 1
ATOM 2231 O O . ALA B 1 142 ? -16.797 -3.398 8.352 1 91.62 142 ALA B O 1
ATOM 2232 N N . THR B 1 143 ? -14.711 -2.592 8.578 1 94.19 143 THR B N 1
ATOM 2233 C CA . THR B 1 143 ? -14.859 -2.275 10 1 94.19 143 THR B CA 1
ATOM 2234 C C . THR B 1 143 ? -15.984 -1.264 10.211 1 94.19 143 THR B C 1
ATOM 2236 O O . THR B 1 143 ? -16.734 -1.359 11.188 1 94.19 143 THR B O 1
ATOM 2239 N N . LEU B 1 144 ? -16.141 -0.345 9.227 1 94.38 144 LEU B N 1
ATOM 2240 C CA . LEU B 1 144 ? -17.125 0.723 9.359 1 94.38 144 LEU B CA 1
ATOM 2241 C C . LEU B 1 144 ? -18.484 0.281 8.805 1 94.38 144 LEU B C 1
ATOM 2243 O O . LEU B 1 144 ? -19.469 1.001 8.938 1 94.38 144 LEU B O 1
ATOM 2247 N N . GLY B 1 145 ? -18.516 -0.846 8.188 1 92.62 145 GLY B N 1
ATOM 2248 C CA . GLY B 1 145 ? -19.766 -1.332 7.617 1 92.62 145 GLY B CA 1
ATOM 2249 C C . GLY B 1 145 ? -20.203 -0.547 6.398 1 92.62 145 GLY B C 1
ATOM 2250 O O . GLY B 1 145 ? -21.391 -0.236 6.25 1 92.62 145 GLY B O 1
ATOM 2251 N N . VAL B 1 146 ? -19.234 -0.146 5.637 1 88.38 146 VAL B N 1
ATOM 2252 C CA . VAL B 1 146 ? -19.531 0.575 4.406 1 88.38 146 VAL B CA 1
ATOM 2253 C C . VAL B 1 146 ? -19.734 -0.416 3.258 1 88.38 146 VAL B C 1
ATOM 2255 O O . VAL B 1 146 ? -18.938 -1.354 3.104 1 88.38 146 VAL B O 1
ATOM 2258 N N . ARG B 1 147 ? -20.891 -0.272 2.562 1 77.56 147 ARG B N 1
ATOM 2259 C CA . ARG B 1 147 ? -21.125 -1.11 1.393 1 77.56 147 ARG B CA 1
ATOM 2260 C C . ARG B 1 147 ? -20.453 -0.532 0.157 1 77.56 147 ARG B C 1
ATOM 2262 O O . ARG B 1 147 ? -20.547 0.669 -0.104 1 77.56 147 ARG B O 1
ATOM 2269 N N . ILE B 1 148 ? -19.406 -1.196 -0.354 1 65.94 148 ILE B N 1
ATOM 2270 C CA . ILE B 1 148 ? -18.766 -0.705 -1.565 1 65.94 148 ILE B CA 1
ATOM 2271 C C . ILE B 1 148 ? -19.469 -1.278 -2.795 1 65.94 148 ILE B C 1
ATOM 2273 O O . ILE B 1 148 ? -19.984 -2.396 -2.756 1 65.94 148 ILE B O 1
#

Foldseek 3Di:
DPPPPPPDQDDLVRLVVVVQCLLQPNLVCLQVAADQQAFEADCDPVRDGSRVQGGSVSVSVVSCVVCVQFPDKHKDFDDDQDDDPFKTKTKIKIWGWGQDDPPQFPADGGQIDIWMKMWIFTHDPSHTRYIYMDIPVVRVCVSRVHDD/DPPPPPPDQDDLVRLVVVVQCLLQPNLVCLQVAADQQAFEADCDPVRDGSRVQGGSVSVSVVSCVVCVQFPDKHKDFDDDQDDDPFKTKTKIKIWGWGQDDPPQFPADGGQIDIWMKMWIFTHDPSHTRYIYMDIPVVRVCVSRVHDD

InterPro domains:
  IPR009959 Polyketide cyclase SnoaL-like [PF07366] (20-141)
  IPR032710 NTF2-like domain superfamily [SSF54427] (14-146)

Organism: Nocardia brasiliensis (strain ATCC 700358 / HUJEG-1) (NCBI:txid1133849)

Sequence (296 aa):
MEQRTLDTAPTPQQLLDGWLTLWNGVYTFADDLIAADFRLHAAMMDGSAGDAVRGPDALVDWIDQVRLAFTELVFSVEVGPITDRDHLVVRWVAVGTYGGGFPGATAPAGTAVRFTGIDILRIEDAKIAEYWVNSDMHVLLATLGVRIMEQRTLDTAPTPQQLLDGWLTLWNGVYTFADDLIAADFRLHAAMMDGSAGDAVRGPDALVDWIDQVRLAFTELVFSVEVGPITDRDHLVVRWVAVGTYGGGFPGATAPAGTAVRFTGIDILRIEDAKIAEYWVNSDMHVLLATLGVRI

pLDDT: mean 91.55, std 13.22, range [35.19, 98.94]

Radius of gyration: 20.42 Å; Cα contacts (8 Å, |Δi|>4): 614; chains: 2; bounding box: 62×60×38 Å

Secondary structure (DSSP, 8-state):
-----------HHHHHHHHHHHHTT--TTHHHHEEEEEEEE-B-TTS-BGGG-BHHHHHHHHHHHHHHTEEEEEEEEEEEEEE-SSEEEEEEEEEEEE-S--TT--SPTT-EEEEEEEEEEEEETTEEEEEEEEE-HHHHHHHHT---/-----------HHHHHHHHHHHHTT--TTHHHHEEEEEEEE-B-TTS-BGGG-BHHHHHHHHHHHHHHTEEEEEEEEEEEEEE-SSEEEEEEEEEEEE-S--TT--SPTT-EEEEEEEEEEEEETTEEEEEEEEE-HHHHHHHHT---

=== Feature glossary ===
The record interleaves many kinds of information about one protein. Here is each kind framed as the question it answers.

Q: What are the backbone torsion angles?
A: φ (phi) and ψ (psi) are the two rotatable backbone dihedrals per residue: φ is the C(i-1)–N–Cα–C torsion, ψ is the N–Cα–C–N(i+1) torsion, both in degrees on (−180°, 180°]. α-helical residues cluster near (−60°, −45°); β-strand residues near (−120°, +130°). A Ramachandran plot is simply a scatter of (φ, ψ) for every residue.

Q: What is the amino-acid chain?
A: This is the polypeptide sequence — one letter per residue, N-terminus first. Length ranges from a few dozen residues for small domains to over a thousand for large multi-domain proteins.

Q: How mobile is each atom in the crystal?
A: For experimental (PDB) structures, the B-factor (temperature factor) quantifies the positional spread of each atom in the crystal — a combination of thermal vibration and static disorder — in units of Å². High B-factors mark flexible loops or poorly resolved regions; low B-factors mark the rigid, well-ordered core.

Q: Are the domains correctly placed relative to each other?
A: Predicted Aligned Error (PAE) is an AlphaFold confidence matrix: entry (i, j) is the expected error in the position of residue j, in ångströms, when the prediction is superimposed on the true structure at residue i. Low PAE within a block of residues means that block is internally rigid and well-predicted; high PAE between two blocks means their relative placement is uncertain even if each block individually is confident.

Q: How confident is the AlphaFold model at each residue?
A: pLDDT is the predicted lDDT-Cα score: AlphaFold's confidence that the local environment of each residue (all inter-atomic distances within 15 Å) is correctly placed. It is a per-residue number between 0 and 100, with higher meaning more reliable.

Q: What family and function is it annotated with?
A: Functional annotations link the protein to curated databases. InterPro entries identify conserved domains and families by matching the sequence against member-database signatures (Pfam, PROSITE, CDD, …). Gene Ontology (GO) terms describe molecular function, biological process, and cellular component in a controlled vocabulary. CATH places the structure in a hierarchical fold classification (Class/Architecture/Topology/Homologous-superfamily). The organism is the source species.

Q: How big and how compact is the whole molecule?
A: Three whole-structure scalars: the radius of gyration (RMS distance of Cα from centroid, in Å), the count of Cα–Cα contacts (pairs closer than 8 Å and separated by more than four residues in sequence — i.e. tertiary, not local, contacts), and the bounding-box dimensions. Together they distinguish compact globular folds from extended fibres or disordered chains.

Q: What known structures does this most resemble?
A: The Foldseek neighbor list gives the closest experimentally determined structures in the PDB, ranked by structural alignment. TM-score near 1 means near-identical fold; near 0.3 means only rough topology match. This is how one finds what a novel AlphaFold prediction most resembles in the solved-structure universe.

Q: Which residues are buried vs exposed?
A: SASA measures how much of the protein is reachable by solvent. It is computed by rolling a water-sized probe over the atomic surface and summing the exposed area (Å²). Per-residue SASA distinguishes core (buried, low SASA) from surface (exposed, high SASA) residues; total SASA is a whole-molecule size measure.

Q: Which residues are in helices, strands, or loops?
A: Eight-state secondary structure (DSSP): H is the canonical α-helix, G the tighter 3₁₀-helix, I the wider π-helix; E/B are β-structure, T and S are turns and bends, and '-' is everything else. DSSP derives these from the pattern of main-chain N–H···O=C hydrogen bonds, not from the sequence.

Q: Where is each backbone atom in 3D?
A: Structure coordinates are given as an mmCIF _atom_site loop: one row per atom with element, residue name, chain id, sequence number, and x/y/z position in Å. Only the four main-chain atoms per residue are included here; side chains are omitted to keep the record compact.

Q: What if only a Cα trace is available?
A: Three-state secondary structure (P-SEA) collapses the eight DSSP classes into helix (a), strand (b), and coil (c). P-SEA assigns these from Cα geometry alone — distances and angles — without requiring backbone oxygens, so it works on any Cα trace.

Q: What do the rendered images show?
A: The six renders are orthographic views along the three Cartesian axes in both directions. Representation (cartoon, sticks, or surface) and color scheme (sequence-rainbow or by-chain) vary across proteins so the training set covers all the common visualization conventions.

Q: What does the local fold look like, residue by residue?
A: Foldseek's 3Di representation compresses backbone geometry into a per-residue letter drawn from a learned twenty-state alphabet. It captures the tertiary interaction pattern around each residue — which residues are packed against it in space, regardless of where they are in sequence.

Q: What do the diagnostic plots show?
A: The contact map is a binary N×N matrix image: pixel (i, j) is dark where Cα_i and Cα_j are within 8 Å and |i−j|>4. Because the |i−j|>4 filter removes local helical contacts, off-diagonal stripes parallel to the main diagonal indicate parallel β-sheets; stripes perpendicular to it indicate antiparallel β-sheets. The Ramachandran plot scatters every residue's (φ, ψ) pair against the sterically allowed regions. The PAE heatmap renders the predicted-aligned-error matrix.